Protein AF-A0A5J9VID5-F1 (afdb_monomer)

Sequence (290 aa):
MSYGTTDGLVQSVELEKQIRELHKAVGNAVVDDKHVVFGTGSTQLINALVHALSPDADAASPPASVVATVPYYAPYREQTTMFNGRKYKWDGDTAAWVNASSQNSTHKSFIELVTSPNNPDTLLHVPVLNGSAAIVDRAYYWPHFTHFPGKPAADAGDREGHAGQPPRRGGHLRLRLRSDEIQMSQAECRRVAVPSHLAAENPSPVLHLLQANQRAVSSTAYAWVKCGREEDQNCYETLRKANIISRSGAVNEASSRYTRVSLLKSDDDFDVLLERLADLVNAEQYEASS

InterPro domains:
  IPR006948 Alliinase, C-terminal [PF04864] (1-150)
  IPR006948 Alliinase, C-terminal [PF04864] (217-280)
  IPR015421 Pyridoxal phosphate-dependent transferase, major domain [G3DSA:3.40.640.10] (11-156)
  IPR015422 Pyridoxal phosphate-dependent transferase, small domain [G3DSA:3.90.1150.10] (199-282)
  IPR015424 Pyridoxal phosphate-dependent transferase [SSF53383] (12-281)
  IPR050478 Ethylene and sulfur compound biosynthesis-related protein [PTHR43795] (12-152)

Foldseek 3Di:
DDCADPVRHNDDPVVLVVVCVVCVVQVLDDPPPDDDDDDPDVLVVLVVVLQVQFDDQDPPAAAAEEEEAPLADLVSQVVQCVVDDSGHHHDYHCVVCLVVLVPPPPGHAYEYEAEACGPPPRHGDDDRHPPHHYDYHDVPSGLQADDDPPDDPPDDDDDDDDDDDDDDPDDDDDDDDDDDDDDDDDDDDDDDDDDDPDDDDDDDDPPPPPPVDDPRDRDHQKDWDFDPDPVPQQVQVVVVVLVAHWAQSVSSVDGSRITIHGPPDDPVNVVVVVVSVVVSVVVVVVVVVD

Secondary structure (DSSP, 8-state):
--SS-TTS-SS-HHHHHHHHHHHHHHTS---TT------SSHHHHHHHHHHHHSPP--TTSPPEEEEEPSS--THHHHHHHHT-SSSEEEEEEGGGTTTGGGSS-TT--EEEEEESS-TTT-------STT-EEEEE-TT-STTT---TT---S-----------PPP---------------------PPPPPPS---------------TTS------SEEEEE--SSS-S-HHHHHHHTT---EEGGGGTS-TTEEEEES-S-HHHHHHHHHHHHHHHHHHHHHHH-

pLDDT: mean 73.41, std 26.26, range [23.0, 97.38]

Nearest PDB structures (foldseek):
  2hox-assembly1_B  TM=7.264E-01  e=2.992E-17  Allium sativum
  7s5m-assembly2_C  TM=5.829E-01  e=3.148E-02  Mycolicibacterium smegmatis MC2 155
  5jay-assembly2_B  TM=5.919E-01  e=5.584E-02  Paraburkholderia xenovorans LB400
  8xhk-assembly1_A  TM=6.214E-01  e=1.046E+00  Streptomyces albogriseolus 1-36
  2yfk-assembly1_A-3  TM=2.812E-01  e=2.720E+00  Enterococcus faecalis

Solvent-accessible surface area (backbone atoms only — not comparable to full-atom values): 18436 Å² total; per-residue (Å²): 138,75,89,45,47,99,87,69,38,84,64,62,68,68,59,52,52,51,54,48,51,49,30,59,74,73,65,71,53,91,50,94,86,52,88,86,82,92,58,88,51,68,74,50,45,54,55,52,49,54,60,69,72,25,57,78,80,47,98,86,53,71,42,20,34,34,27,32,54,75,56,32,57,45,64,57,58,56,52,38,52,75,66,47,54,68,33,32,35,63,63,51,48,40,79,80,42,54,71,46,70,80,56,91,55,91,72,70,51,40,39,36,53,37,41,26,36,23,44,53,76,52,46,80,56,71,90,76,59,85,91,46,49,74,50,76,45,49,91,45,50,40,80,73,38,38,81,72,98,81,69,80,75,82,89,74,79,91,78,92,80,93,82,91,79,80,85,76,89,71,88,74,90,72,78,75,83,76,88,75,91,79,91,80,82,91,79,91,77,89,80,84,82,80,80,96,80,79,78,88,79,86,94,79,74,84,81,85,72,76,65,92,79,61,83,79,74,70,42,56,64,42,48,62,43,66,47,83,54,85,86,38,54,45,24,34,60,57,38,41,75,54,72,40,87,60,41,47,18,48,62,27,71,38,60,40,25,24,22,38,36,79,65,76,64,55,68,71,59,48,52,55,47,50,53,39,50,50,53,50,56,50,55,53,52,54,64,77,73,107

Mean predicted aligned error: 13.52 Å

Organism: NCBI:txid38414

Radius of gyration: 23.65 Å; Cα contacts (8 Å, |Δi|>4): 340; chains: 1; bounding box: 61×64×66 Å

Structure (mmCIF, N/CA/C/O backbone):
data_AF-A0A5J9VID5-F1
#
_entry.id   AF-A0A5J9VID5-F1
#
loop_
_atom_site.group_PDB
_atom_site.id
_atom_site.type_symbol
_atom_site.label_atom_id
_atom_site.label_alt_id
_atom_site.label_comp_id
_atom_site.label_asym_id
_atom_site.label_entity_id
_atom_site.label_seq_id
_atom_site.pdbx_PDB_ins_code
_atom_site.Cartn_x
_atom_site.Cartn_y
_atom_site.Cartn_z
_atom_site.occupancy
_atom_site.B_iso_or_equiv
_atom_site.auth_seq_id
_atom_site.auth_comp_id
_atom_site.auth_asym_id
_atom_site.auth_atom_id
_atom_site.pdbx_PDB_model_num
ATOM 1 N N . MET A 1 1 ? 7.297 -31.131 -21.170 1.00 75.94 1 MET A N 1
ATOM 2 C CA . MET A 1 1 ? 6.891 -29.798 -20.666 1.00 75.94 1 MET A CA 1
ATOM 3 C C . MET A 1 1 ? 7.934 -28.801 -21.147 1.00 75.94 1 MET A C 1
ATOM 5 O O . MET A 1 1 ? 9.107 -29.101 -20.988 1.00 75.94 1 MET A O 1
ATOM 9 N N . SER A 1 2 ? 7.524 -27.715 -21.809 1.00 84.81 2 SER A N 1
ATOM 10 C CA . SER A 1 2 ? 8.430 -26.715 -22.405 1.00 84.81 2 SER A CA 1
ATOM 11 C C . SER A 1 2 ? 8.709 -25.562 -21.434 1.00 84.81 2 SER A C 1
ATOM 13 O O . SER A 1 2 ? 7.867 -25.273 -20.582 1.00 84.81 2 SER A O 1
ATOM 15 N N . TYR A 1 3 ? 9.861 -24.903 -21.590 1.00 80.38 3 TYR A N 1
ATOM 16 C CA . TYR A 1 3 ? 10.207 -23.653 -20.901 1.00 80.38 3 TYR A CA 1
ATOM 17 C C . TYR A 1 3 ? 9.631 -22.397 -21.575 1.00 80.38 3 TYR A C 1
ATOM 19 O O . TYR A 1 3 ? 9.597 -21.343 -20.951 1.00 80.38 3 TYR A O 1
ATOM 27 N N . GLY A 1 4 ? 9.171 -22.508 -22.825 1.00 81.31 4 GLY A N 1
ATOM 28 C CA . GLY A 1 4 ? 8.506 -21.436 -23.571 1.00 81.31 4 GLY A CA 1
ATOM 29 C C . GLY A 1 4 ? 7.109 -21.846 -24.033 1.00 81.31 4 GLY A C 1
ATOM 30 O O . GLY A 1 4 ? 6.791 -23.042 -24.100 1.00 81.31 4 GLY A O 1
ATOM 31 N N . THR A 1 5 ? 6.279 -20.857 -24.353 1.00 80.88 5 THR A N 1
ATOM 32 C CA . THR A 1 5 ? 4.994 -21.077 -25.012 1.00 80.88 5 THR A CA 1
ATOM 33 C C . THR A 1 5 ? 5.193 -21.364 -26.506 1.00 80.88 5 THR A C 1
ATOM 35 O O . THR A 1 5 ? 6.318 -21.388 -27.006 1.00 80.88 5 THR A O 1
ATOM 38 N N . THR A 1 6 ? 4.114 -21.677 -27.223 1.00 75.50 6 THR A N 1
ATOM 39 C CA . THR A 1 6 ? 4.160 -22.126 -28.628 1.00 75.50 6 THR A CA 1
ATOM 40 C C . THR A 1 6 ? 4.717 -21.086 -29.600 1.00 75.50 6 THR A C 1
ATOM 42 O O . THR A 1 6 ? 5.128 -21.444 -30.697 1.00 75.50 6 THR A O 1
ATOM 45 N N . ASP A 1 7 ? 4.751 -19.819 -29.199 1.00 77.00 7 ASP A N 1
ATOM 46 C CA . ASP A 1 7 ? 5.342 -18.691 -29.927 1.00 77.00 7 ASP A CA 1
ATOM 47 C C . ASP A 1 7 ? 6.813 -18.409 -29.550 1.00 77.00 7 ASP A C 1
ATOM 49 O O . ASP A 1 7 ? 7.405 -17.451 -30.041 1.00 77.00 7 ASP A O 1
ATOM 53 N N . GLY A 1 8 ? 7.412 -19.227 -28.676 1.00 75.31 8 GLY A N 1
ATOM 54 C CA . GLY A 1 8 ? 8.779 -19.046 -28.184 1.00 75.31 8 GLY A CA 1
ATOM 55 C C . GLY A 1 8 ? 8.932 -18.016 -27.059 1.00 75.31 8 GLY A C 1
ATOM 56 O O . GLY A 1 8 ? 10.045 -17.823 -26.571 1.00 75.31 8 GLY A O 1
ATOM 57 N N . LEU A 1 9 ? 7.846 -17.379 -26.608 1.00 76.44 9 LEU A N 1
ATOM 58 C CA . LEU A 1 9 ? 7.855 -16.442 -25.485 1.00 76.44 9 LEU A CA 1
ATOM 59 C C . LEU A 1 9 ? 7.783 -17.177 -24.142 1.00 76.44 9 LEU A C 1
ATOM 61 O O . LEU A 1 9 ? 7.394 -18.339 -24.051 1.00 76.44 9 LEU A O 1
ATOM 65 N N . VAL A 1 10 ? 8.126 -16.475 -23.062 1.00 80.56 10 VAL A N 1
ATOM 66 C CA . VAL A 1 10 ? 7.969 -16.960 -21.674 1.00 80.56 10 VAL A CA 1
ATOM 67 C C . VAL A 1 10 ? 6.676 -16.462 -21.015 1.00 80.56 10 VAL A C 1
ATOM 69 O O . VAL A 1 10 ? 6.417 -16.743 -19.847 1.00 80.56 10 VAL A O 1
ATOM 72 N N . GLN A 1 11 ? 5.852 -15.723 -21.762 1.00 84.19 11 GLN A N 1
ATOM 73 C CA . GLN A 1 11 ? 4.593 -15.130 -21.315 1.00 84.19 11 GLN A CA 1
ATOM 74 C C . GLN A 1 11 ? 3.446 -15.599 -22.211 1.00 84.19 11 GLN A C 1
ATOM 76 O O . GLN A 1 11 ? 3.621 -15.781 -23.410 1.00 84.19 11 GLN A O 1
ATOM 81 N N . SER A 1 12 ? 2.269 -15.811 -21.621 1.00 88.75 12 SER A N 1
ATOM 82 C CA . SER A 1 12 ? 1.069 -16.220 -22.357 1.00 88.75 12 SER A CA 1
ATOM 83 C C . SER A 1 12 ? 0.433 -15.031 -23.079 1.00 88.75 12 SER A C 1
ATOM 85 O O . SER A 1 12 ? -0.064 -14.109 -22.427 1.00 88.75 12 SER A O 1
ATOM 87 N N . VAL A 1 13 ? 0.385 -15.093 -24.411 1.00 89.62 13 VAL A N 1
ATOM 88 C CA . VAL A 1 13 ? -0.258 -14.073 -25.258 1.00 89.62 13 VAL A CA 1
ATOM 89 C C . VAL A 1 13 ? -1.757 -13.959 -24.982 1.00 89.62 13 VAL A C 1
ATOM 91 O O . VAL A 1 13 ? -2.287 -12.850 -24.935 1.00 89.62 13 VAL A O 1
ATOM 94 N N . GLU A 1 14 ? -2.450 -15.076 -24.737 1.00 91.44 14 GLU A N 1
ATOM 95 C CA . GLU A 1 14 ? -3.886 -15.024 -24.432 1.00 91.44 14 GLU A CA 1
ATOM 96 C C . GLU A 1 14 ? -4.134 -14.358 -23.074 1.00 91.44 14 GLU A C 1
ATOM 98 O O . GLU A 1 14 ? -5.038 -13.539 -22.945 1.00 91.44 14 GLU A O 1
ATOM 103 N N . LEU A 1 15 ? -3.290 -14.625 -22.071 1.00 87.31 15 LEU A N 1
ATOM 104 C CA . LEU A 1 15 ? -3.415 -13.955 -20.775 1.00 87.31 15 LEU A CA 1
ATOM 105 C C . LEU A 1 15 ? -3.177 -12.444 -20.899 1.00 87.31 15 LEU A C 1
ATOM 107 O O . LEU A 1 15 ? -3.926 -11.658 -20.321 1.00 87.31 15 LEU A O 1
ATOM 111 N N . GLU A 1 16 ? -2.165 -12.027 -21.665 1.00 89.06 16 GLU A N 1
ATOM 112 C CA . GLU A 1 16 ? -1.912 -10.607 -21.921 1.00 89.06 16 GLU A CA 1
ATOM 113 C C . GLU A 1 16 ? -3.122 -9.940 -22.589 1.00 89.06 16 GLU A C 1
ATOM 115 O O . GLU A 1 16 ? -3.563 -8.872 -22.153 1.00 89.06 16 GLU A O 1
ATOM 120 N N . LYS A 1 17 ? -3.690 -10.581 -23.616 1.00 92.06 17 LYS A N 1
ATOM 121 C CA . LYS A 1 17 ? -4.891 -10.099 -24.300 1.00 92.06 17 LYS A CA 1
ATOM 122 C C . LYS A 1 17 ? -6.057 -9.916 -23.323 1.00 92.06 17 LYS A C 1
ATOM 124 O O . LYS A 1 17 ? -6.641 -8.834 -23.294 1.00 92.06 17 LYS A O 1
ATOM 129 N N . GLN A 1 18 ? -6.337 -10.913 -22.481 1.00 95.06 18 GLN A N 1
ATOM 130 C CA . GLN A 1 18 ? -7.417 -10.845 -21.490 1.00 95.06 18 GLN A CA 1
ATOM 131 C C . GLN A 1 18 ? -7.196 -9.728 -20.455 1.00 95.06 18 GLN A C 1
ATOM 133 O O . GLN A 1 18 ? -8.126 -8.994 -20.125 1.00 95.06 18 GLN A O 1
ATOM 138 N N . ILE A 1 19 ? -5.959 -9.521 -19.987 1.00 87.50 19 ILE A N 1
ATOM 139 C CA . ILE A 1 19 ? -5.620 -8.410 -19.076 1.00 87.50 19 ILE A CA 1
ATOM 140 C C . ILE A 1 19 ? -5.897 -7.051 -19.737 1.00 87.50 19 ILE A C 1
ATOM 142 O O . ILE A 1 19 ? -6.441 -6.141 -19.105 1.00 87.50 19 ILE A O 1
ATOM 146 N N . ARG A 1 20 ? -5.548 -6.899 -21.019 1.00 90.75 20 ARG A N 1
ATOM 147 C CA . ARG A 1 20 ? -5.801 -5.663 -21.774 1.00 90.75 20 ARG A CA 1
ATOM 148 C C . ARG A 1 20 ? -7.296 -5.414 -21.964 1.00 90.75 20 ARG A C 1
ATOM 150 O O . ARG A 1 20 ? -7.741 -4.285 -21.770 1.00 90.75 20 ARG A O 1
ATOM 157 N N . GLU A 1 21 ? -8.060 -6.441 -22.327 1.00 94.56 21 GLU A N 1
ATOM 158 C CA . GLU A 1 21 ? -9.520 -6.361 -22.470 1.00 94.56 21 GLU A CA 1
ATOM 159 C C . GLU A 1 21 ? -10.191 -5.984 -21.141 1.00 94.56 21 GLU A C 1
ATOM 161 O O . GLU A 1 21 ? -11.023 -5.075 -21.116 1.00 94.56 21 GLU A O 1
ATOM 166 N N . LEU A 1 22 ? -9.755 -6.579 -20.026 1.00 88.19 22 LEU A N 1
ATOM 167 C CA . LEU A 1 22 ? -10.234 -6.250 -18.683 1.00 88.19 22 LEU A CA 1
ATOM 168 C C . LEU A 1 22 ? -10.014 -4.769 -18.338 1.00 88.19 22 LEU A C 1
ATOM 170 O O . LEU A 1 22 ? -10.956 -4.073 -17.957 1.00 88.19 22 LEU A O 1
ATOM 174 N N . HIS A 1 23 ? -8.790 -4.261 -18.502 1.00 88.44 23 HIS A N 1
ATOM 175 C CA . HIS A 1 23 ? -8.484 -2.858 -18.200 1.00 88.44 23 HIS A CA 1
ATOM 176 C C . HIS A 1 23 ? -9.245 -1.874 -19.097 1.00 88.44 23 HIS A C 1
ATOM 178 O O . HIS A 1 23 ? -9.657 -0.815 -18.621 1.00 88.44 23 HIS A O 1
ATOM 184 N N . LYS A 1 24 ? -9.485 -2.228 -20.367 1.00 89.38 24 LYS A N 1
ATOM 185 C CA . LYS A 1 24 ? -10.332 -1.442 -21.279 1.00 89.38 24 LYS A CA 1
ATOM 186 C C . LYS A 1 24 ? -11.793 -1.428 -20.838 1.00 89.38 24 LYS A C 1
ATOM 188 O O . LYS A 1 24 ? -12.412 -0.368 -20.848 1.00 89.38 24 LYS A O 1
ATOM 193 N N . ALA A 1 25 ? -12.331 -2.581 -20.444 1.00 90.25 25 ALA A N 1
ATOM 194 C CA . ALA A 1 25 ? -13.720 -2.710 -20.012 1.00 90.25 25 ALA A CA 1
ATOM 195 C C . ALA A 1 25 ? -13.993 -1.924 -18.719 1.00 90.25 25 ALA A C 1
ATOM 197 O O . ALA A 1 25 ? -14.995 -1.212 -18.624 1.00 90.25 25 ALA A O 1
ATOM 198 N N . VAL A 1 26 ? -13.080 -2.009 -17.745 1.00 86.25 26 VAL A N 1
ATOM 199 C CA . VAL A 1 26 ? -13.187 -1.283 -16.469 1.00 86.25 26 VAL A CA 1
ATOM 200 C C . VAL A 1 26 ? -12.859 0.204 -16.638 1.00 86.25 26 VAL A C 1
ATOM 202 O O . VAL A 1 26 ? -13.479 1.048 -15.994 1.00 86.25 26 VAL A O 1
ATOM 205 N N . GLY A 1 27 ? -11.912 0.544 -17.517 1.00 86.00 27 GLY A N 1
ATOM 206 C CA . GLY A 1 27 ? -11.459 1.919 -17.732 1.00 86.00 27 GLY A CA 1
ATOM 207 C C . GLY A 1 27 ? -10.508 2.431 -16.645 1.00 86.00 27 GLY A C 1
ATOM 208 O O . GLY A 1 27 ? -10.409 3.637 -16.437 1.00 86.00 27 GLY A O 1
ATOM 209 N N . ASN A 1 28 ? -9.812 1.534 -15.940 1.00 81.94 28 ASN A N 1
ATOM 210 C CA . ASN A 1 28 ? -8.923 1.875 -14.822 1.00 81.94 28 ASN A CA 1
ATOM 211 C C . ASN A 1 28 ? -7.433 1.999 -15.207 1.00 81.94 28 ASN A C 1
ATOM 213 O O . ASN A 1 28 ? -6.620 2.462 -14.400 1.00 81.94 28 ASN A O 1
ATOM 217 N N . ALA A 1 29 ? -7.053 1.620 -16.431 1.00 86.25 29 ALA A N 1
ATOM 218 C CA . ALA A 1 29 ? -5.691 1.774 -16.939 1.00 86.25 29 ALA A CA 1
ATOM 219 C C . ALA A 1 29 ? -5.653 1.973 -18.463 1.00 86.25 29 ALA A C 1
ATOM 221 O O . ALA A 1 29 ? -6.453 1.403 -19.202 1.00 86.25 29 ALA A O 1
ATOM 222 N N . VAL A 1 30 ? -4.673 2.749 -18.937 1.00 88.38 30 VAL A N 1
ATOM 223 C CA . VAL A 1 30 ? -4.335 2.851 -20.366 1.00 88.38 30 VAL A CA 1
ATOM 224 C C . VAL A 1 30 ? -3.332 1.753 -20.698 1.00 88.38 30 VAL A C 1
ATOM 226 O O . VAL A 1 30 ? -2.261 1.714 -20.094 1.00 88.38 30 VAL A O 1
ATOM 229 N N . VAL A 1 31 ? -3.666 0.881 -21.652 1.00 86.56 31 VAL A N 1
ATOM 230 C CA . VAL A 1 31 ? -2.862 -0.315 -21.958 1.00 86.56 31 VAL A CA 1
ATOM 231 C C . VAL A 1 31 ? -2.290 -0.354 -23.377 1.00 86.56 31 VAL A C 1
ATOM 233 O O . VAL A 1 31 ? -1.247 -0.967 -23.574 1.00 86.56 31 VAL A O 1
ATOM 236 N N . ASP A 1 32 ? -2.912 0.294 -24.366 1.00 84.12 32 ASP A N 1
ATOM 237 C CA . ASP A 1 32 ? -2.608 0.072 -25.795 1.00 84.12 32 ASP A CA 1
ATOM 238 C C . ASP A 1 32 ? -1.161 0.376 -26.212 1.00 84.12 32 ASP A C 1
ATOM 240 O O . ASP A 1 32 ? -0.621 -0.281 -27.094 1.00 84.12 32 ASP A O 1
ATOM 244 N N . ASP A 1 33 ? -0.504 1.326 -25.549 1.00 84.62 33 ASP A N 1
ATOM 245 C CA . ASP A 1 33 ? 0.871 1.752 -25.827 1.00 84.62 33 ASP A CA 1
ATOM 246 C C . ASP A 1 33 ? 1.853 1.309 -24.724 1.00 84.62 33 ASP A C 1
ATOM 248 O O . ASP A 1 33 ? 2.824 2.011 -24.418 1.00 84.62 33 ASP A O 1
ATOM 252 N N . LYS A 1 34 ? 1.556 0.197 -24.042 1.00 83.25 34 LYS A N 1
ATOM 253 C CA . LYS A 1 34 ? 2.320 -0.295 -22.885 1.00 83.25 34 LYS A CA 1
ATOM 254 C C . LYS A 1 34 ? 2.780 -1.730 -23.092 1.00 83.25 34 LYS A C 1
ATOM 256 O O . LYS A 1 34 ? 2.043 -2.556 -23.628 1.00 83.25 34 LYS A O 1
ATOM 261 N N . HIS A 1 35 ? 3.978 -2.028 -22.597 1.00 87.00 35 HIS A N 1
ATOM 262 C CA . HIS A 1 35 ? 4.437 -3.402 -22.410 1.00 87.00 35 HIS A CA 1
ATOM 263 C C . HIS A 1 35 ? 3.802 -3.988 -21.150 1.00 87.00 35 HIS A C 1
ATOM 265 O O . HIS A 1 35 ? 3.671 -3.293 -20.140 1.00 87.00 35 HIS A O 1
ATOM 271 N N . VAL A 1 36 ? 3.432 -5.263 -21.215 1.00 86.38 36 VAL A N 1
ATOM 272 C CA . VAL A 1 36 ? 2.948 -6.029 -20.067 1.00 86.38 36 VAL A CA 1
ATOM 273 C C . VAL A 1 36 ? 4.047 -7.006 -19.674 1.00 86.38 36 VAL A C 1
ATOM 275 O O . VAL A 1 36 ? 4.633 -7.659 -20.529 1.00 86.38 36 VAL A O 1
ATOM 278 N N . VAL A 1 37 ? 4.359 -7.072 -18.381 1.00 87.88 37 VAL A N 1
ATOM 279 C CA . VAL A 1 37 ? 5.357 -7.997 -17.840 1.00 87.88 37 VAL A CA 1
ATOM 280 C C . VAL A 1 37 ? 4.724 -8.770 -16.695 1.00 87.88 37 VAL A C 1
ATOM 282 O O . VAL A 1 37 ? 4.152 -8.175 -15.782 1.00 87.88 37 VAL A O 1
ATOM 285 N N . PHE A 1 38 ? 4.827 -10.096 -16.739 1.00 86.94 38 PHE A N 1
ATOM 286 C CA . PHE A 1 38 ? 4.367 -10.963 -15.659 1.00 86.94 38 PHE A CA 1
ATOM 287 C C . PHE A 1 38 ? 5.466 -11.179 -14.624 1.00 86.94 38 PHE A C 1
ATOM 289 O O . PHE A 1 38 ? 6.627 -11.392 -14.968 1.00 86.94 38 PHE A O 1
ATOM 296 N N . GLY A 1 39 ? 5.070 -11.155 -13.356 1.00 84.56 39 GLY A N 1
ATOM 297 C CA . GLY A 1 39 ? 5.916 -11.490 -12.220 1.00 84.56 39 GLY A CA 1
ATOM 298 C C . GLY A 1 39 ? 5.141 -12.320 -11.205 1.00 84.56 39 GLY A C 1
ATOM 299 O O . GLY A 1 39 ? 3.908 -12.368 -11.221 1.00 84.56 39 GLY A O 1
ATOM 300 N N . THR A 1 40 ? 5.860 -12.977 -10.304 1.00 87.69 40 THR A N 1
ATOM 301 C CA . THR A 1 40 ? 5.294 -13.753 -9.198 1.00 87.69 40 THR A CA 1
ATOM 302 C C . THR A 1 40 ? 4.834 -12.810 -8.085 1.00 87.69 40 THR A C 1
ATOM 304 O O . THR A 1 40 ? 5.479 -12.678 -7.044 1.00 87.69 40 THR A O 1
ATOM 307 N N . GLY A 1 41 ? 3.727 -12.112 -8.342 1.00 82.88 41 GLY A N 1
ATOM 308 C CA . GLY A 1 41 ? 3.192 -11.059 -7.480 1.00 82.88 41 GLY A CA 1
ATOM 309 C C . GLY A 1 41 ? 3.830 -9.687 -7.725 1.00 82.88 41 GLY A C 1
ATOM 310 O O . GLY A 1 41 ? 4.937 -9.566 -8.256 1.00 82.88 41 GLY A O 1
ATOM 311 N N . SER A 1 42 ? 3.125 -8.628 -7.313 1.00 87.06 42 SER A N 1
ATOM 312 C CA . SER A 1 42 ? 3.578 -7.238 -7.481 1.00 87.06 42 SER A CA 1
ATOM 313 C C . SER A 1 42 ? 4.892 -6.958 -6.751 1.00 87.06 42 SER A C 1
ATOM 315 O O . SER A 1 42 ? 5.716 -6.200 -7.252 1.00 87.06 42 SER A O 1
ATOM 317 N N . THR A 1 43 ? 5.140 -7.629 -5.624 1.00 85.31 43 THR A N 1
ATOM 318 C CA . THR A 1 43 ? 6.382 -7.527 -4.848 1.00 85.31 43 THR A CA 1
ATOM 319 C C . THR A 1 43 ? 7.630 -7.799 -5.693 1.00 85.31 43 THR A C 1
ATOM 321 O O . THR A 1 43 ? 8.616 -7.079 -5.560 1.00 85.31 43 THR A O 1
ATOM 324 N N . GLN A 1 44 ? 7.609 -8.789 -6.593 1.00 87.75 44 GLN A N 1
ATOM 325 C CA . GLN A 1 44 ? 8.748 -9.045 -7.484 1.00 87.75 44 GLN A CA 1
ATOM 326 C C . GLN A 1 44 ? 8.925 -7.909 -8.502 1.00 87.75 44 GLN A C 1
ATOM 328 O O . GLN A 1 44 ? 10.045 -7.458 -8.745 1.00 87.75 44 GLN A O 1
ATOM 333 N N . LEU A 1 45 ? 7.815 -7.438 -9.078 1.00 90.44 45 LEU A N 1
ATOM 334 C CA . LEU A 1 45 ? 7.813 -6.391 -10.100 1.00 90.44 45 LEU A CA 1
ATOM 335 C C . LEU A 1 45 ? 8.290 -5.044 -9.547 1.00 90.44 45 LEU A C 1
ATOM 337 O O . LEU A 1 45 ? 9.040 -4.355 -10.228 1.00 90.44 45 LEU A O 1
ATOM 341 N N . ILE A 1 46 ? 7.918 -4.690 -8.315 1.00 91.50 46 ILE A N 1
ATOM 342 C CA . ILE A 1 46 ? 8.372 -3.456 -7.658 1.00 91.50 46 ILE A CA 1
ATOM 343 C C . ILE A 1 46 ? 9.899 -3.444 -7.547 1.00 91.50 46 ILE A C 1
ATOM 345 O O . ILE A 1 46 ? 10.531 -2.493 -8.001 1.00 91.50 46 ILE A O 1
ATOM 349 N N . ASN A 1 47 ? 10.506 -4.522 -7.040 1.00 92.88 47 ASN A N 1
ATOM 350 C CA . ASN A 1 47 ? 11.965 -4.614 -6.944 1.00 92.88 47 ASN A CA 1
ATOM 351 C C . ASN A 1 47 ? 12.647 -4.553 -8.320 1.00 92.88 47 ASN A C 1
ATOM 353 O O . ASN A 1 47 ? 13.655 -3.868 -8.495 1.00 92.88 47 ASN A O 1
ATOM 357 N N . ALA A 1 48 ? 12.086 -5.255 -9.310 1.00 89.88 48 ALA A N 1
ATOM 358 C CA . ALA A 1 48 ? 12.606 -5.249 -10.673 1.00 89.88 48 ALA A CA 1
ATOM 359 C C . ALA A 1 48 ? 12.559 -3.843 -11.295 1.00 89.88 48 ALA A C 1
ATOM 361 O O . ALA A 1 48 ? 13.527 -3.420 -11.923 1.00 89.88 48 ALA A O 1
ATOM 362 N N . LEU A 1 49 ? 11.471 -3.098 -11.076 1.00 92.94 49 LEU A N 1
ATOM 363 C CA . LEU A 1 49 ? 11.315 -1.722 -11.547 1.00 92.94 49 LEU A CA 1
ATOM 364 C C . LEU A 1 49 ? 12.268 -0.760 -10.835 1.00 92.94 49 LEU A C 1
ATOM 366 O O . LEU A 1 49 ? 12.890 0.060 -11.504 1.00 92.94 49 LEU A O 1
ATOM 370 N N . VAL A 1 50 ? 12.437 -0.879 -9.514 1.00 93.56 50 VAL A N 1
ATOM 371 C CA . VAL A 1 50 ? 13.429 -0.088 -8.764 1.00 93.56 50 VAL A CA 1
ATOM 372 C C . VAL A 1 50 ? 14.822 -0.315 -9.346 1.00 93.56 50 VAL A C 1
ATOM 374 O O . VAL A 1 50 ? 15.532 0.642 -9.653 1.00 93.56 50 VAL A O 1
ATOM 377 N N . HIS A 1 51 ? 15.197 -1.574 -9.573 1.00 92.12 51 HIS A N 1
ATOM 378 C CA . HIS A 1 51 ? 16.483 -1.910 -10.172 1.00 92.12 51 HIS A CA 1
ATOM 379 C C . HIS A 1 51 ? 16.631 -1.374 -11.607 1.00 92.12 51 HIS A C 1
ATOM 381 O O . HIS A 1 51 ? 17.697 -0.871 -11.948 1.00 92.12 51 HIS A O 1
ATOM 387 N N . ALA A 1 52 ? 15.585 -1.453 -12.435 1.00 90.06 52 ALA A N 1
ATOM 388 C CA . ALA A 1 52 ? 15.606 -0.985 -13.824 1.00 90.06 52 ALA A CA 1
ATOM 389 C C . ALA A 1 52 ? 15.636 0.549 -13.961 1.00 90.06 52 ALA A C 1
ATOM 391 O O . ALA A 1 52 ? 16.173 1.064 -14.935 1.00 90.06 52 ALA A O 1
ATOM 392 N N . LEU A 1 53 ? 15.052 1.276 -13.004 1.00 88.94 53 LEU A N 1
ATOM 393 C CA . LEU A 1 53 ? 15.055 2.745 -12.966 1.00 88.94 53 LEU A CA 1
ATOM 394 C C . LEU A 1 53 ? 16.302 3.326 -12.287 1.00 88.94 53 LEU A C 1
ATOM 396 O O . LEU A 1 53 ? 16.516 4.539 -12.314 1.00 88.94 53 LEU A O 1
ATOM 400 N N . SER A 1 54 ? 17.106 2.477 -11.653 1.00 89.62 54 SER A N 1
ATOM 401 C CA . SER A 1 54 ? 18.355 2.890 -11.023 1.00 89.62 54 SER A CA 1
ATOM 402 C C . SER A 1 54 ? 19.437 3.151 -12.070 1.00 89.62 54 SER A C 1
ATOM 404 O O . SER A 1 54 ? 19.449 2.478 -13.101 1.00 89.62 54 SER A O 1
ATOM 406 N N . PRO A 1 55 ? 20.370 4.086 -11.816 1.00 83.50 55 PRO A N 1
ATOM 407 C CA . PRO A 1 55 ? 21.493 4.310 -12.715 1.00 83.50 55 PRO A CA 1
ATOM 408 C C . PRO A 1 55 ? 22.350 3.045 -12.847 1.00 83.50 55 PRO A C 1
ATOM 410 O O . PRO A 1 55 ? 22.412 2.209 -11.933 1.00 83.50 55 PRO A O 1
ATOM 413 N N . ASP A 1 56 ? 23.045 2.929 -13.978 1.00 78.19 56 ASP A N 1
ATOM 414 C CA . ASP A 1 56 ? 24.099 1.934 -14.127 1.00 78.19 56 ASP A CA 1
ATOM 415 C C . ASP A 1 56 ? 25.149 2.128 -13.030 1.00 78.19 56 ASP A C 1
ATOM 417 O O . ASP A 1 56 ? 25.432 3.244 -12.585 1.00 78.19 56 ASP A O 1
ATOM 421 N N . ALA A 1 57 ? 25.664 1.008 -12.524 1.00 66.00 57 ALA A N 1
ATOM 422 C CA . ALA A 1 57 ? 26.504 0.983 -11.334 1.00 66.00 57 ALA A CA 1
ATOM 423 C C . ALA A 1 57 ? 27.940 1.432 -11.651 1.00 66.00 57 ALA A C 1
ATOM 425 O O . ALA A 1 57 ? 28.882 0.652 -11.520 1.00 66.00 57 ALA A O 1
ATOM 426 N N . ASP A 1 58 ? 28.106 2.692 -12.041 1.00 67.94 58 ASP A N 1
ATOM 427 C CA . ASP A 1 58 ? 29.406 3.329 -12.200 1.00 67.94 58 ASP A CA 1
ATOM 428 C C . ASP A 1 58 ? 29.879 3.904 -10.864 1.00 67.94 58 ASP A C 1
ATOM 430 O O . ASP A 1 58 ? 29.108 4.505 -10.116 1.00 67.94 58 ASP A O 1
ATOM 434 N N . ALA A 1 59 ? 31.174 3.767 -10.564 1.00 61.97 59 ALA A N 1
ATOM 435 C CA . ALA A 1 59 ? 31.758 4.184 -9.283 1.00 61.97 59 ALA A CA 1
ATOM 436 C C . ALA A 1 59 ? 31.601 5.689 -8.965 1.00 61.97 59 ALA A C 1
ATOM 438 O O . ALA A 1 59 ? 31.811 6.090 -7.822 1.00 61.97 59 ALA A O 1
ATOM 439 N N . ALA A 1 60 ? 31.251 6.511 -9.959 1.00 68.69 60 ALA A N 1
ATOM 440 C CA . ALA A 1 60 ? 31.071 7.955 -9.827 1.00 68.69 60 ALA A CA 1
ATOM 441 C C . ALA A 1 60 ? 29.618 8.385 -9.543 1.00 68.69 60 ALA A C 1
ATOM 443 O O . ALA A 1 60 ? 29.403 9.511 -9.092 1.00 68.69 60 ALA A O 1
ATOM 444 N N . SER A 1 61 ? 28.628 7.522 -9.795 1.00 75.50 61 SER A N 1
ATOM 445 C CA . SER A 1 61 ? 27.211 7.871 -9.660 1.00 75.50 61 SER A CA 1
ATOM 446 C C . SER A 1 61 ? 26.679 7.467 -8.283 1.00 75.50 61 SER A C 1
ATOM 448 O O . SER A 1 61 ? 26.868 6.321 -7.868 1.00 75.50 61 SER A O 1
ATOM 450 N N . PRO A 1 62 ? 26.000 8.366 -7.548 1.00 85.81 62 PRO A N 1
ATOM 451 C CA . PRO A 1 62 ? 25.349 7.979 -6.305 1.00 85.81 62 PRO A CA 1
ATOM 452 C C . PRO A 1 62 ? 24.189 7.005 -6.586 1.00 85.81 62 PRO A C 1
ATOM 454 O O . PRO A 1 62 ? 23.551 7.100 -7.640 1.00 85.81 62 PRO A O 1
ATOM 457 N N . PRO A 1 63 ? 23.868 6.099 -5.643 1.00 90.25 63 PRO A N 1
ATOM 458 C CA . PRO A 1 63 ? 22.699 5.236 -5.766 1.00 90.25 63 PRO A CA 1
ATOM 459 C C . PRO A 1 63 ? 21.421 6.075 -5.862 1.00 90.25 63 PRO A C 1
ATOM 461 O O . PRO A 1 63 ? 21.301 7.113 -5.204 1.00 90.25 63 PRO A O 1
ATOM 464 N N . ALA A 1 64 ? 20.443 5.594 -6.631 1.00 91.38 64 ALA A N 1
ATOM 465 C CA . ALA A 1 64 ? 19.111 6.181 -6.649 1.00 91.38 64 ALA A CA 1
ATOM 466 C C . ALA A 1 64 ? 18.478 6.131 -5.250 1.00 91.38 64 ALA A C 1
ATOM 468 O O . ALA A 1 64 ? 18.570 5.130 -4.532 1.00 91.38 64 ALA A O 1
ATOM 469 N N . SER A 1 65 ? 17.812 7.214 -4.874 1.00 94.06 65 SER A N 1
ATOM 470 C CA . SER A 1 65 ? 17.062 7.303 -3.628 1.00 94.06 65 SER A CA 1
ATOM 471 C C . SER A 1 65 ? 15.631 6.850 -3.853 1.00 94.06 65 SER A C 1
ATOM 473 O O . SER A 1 65 ? 14.861 7.506 -4.553 1.00 94.06 65 SER A O 1
ATOM 475 N N . VAL A 1 66 ? 15.282 5.724 -3.243 1.00 96.50 66 VAL A N 1
ATOM 476 C CA . VAL A 1 66 ? 13.926 5.180 -3.256 1.00 96.50 66 VAL A CA 1
ATOM 477 C C . VAL A 1 66 ? 13.164 5.754 -2.072 1.00 96.50 66 VAL A C 1
ATOM 479 O O . VAL A 1 66 ? 13.630 5.671 -0.934 1.00 96.50 66 VAL A O 1
ATOM 482 N N . VAL A 1 67 ? 12.009 6.348 -2.347 1.00 96.69 67 VAL A N 1
ATOM 483 C CA . VAL A 1 67 ? 11.215 7.106 -1.373 1.00 96.69 67 VAL A CA 1
ATOM 484 C C . VAL A 1 67 ? 9.729 6.807 -1.541 1.00 96.69 67 VAL A C 1
ATOM 486 O O . VAL A 1 67 ? 9.293 6.389 -2.614 1.00 96.69 67 VAL A O 1
ATOM 489 N N . ALA A 1 68 ? 8.944 7.039 -0.492 1.00 96.94 68 ALA A N 1
ATOM 490 C CA . ALA A 1 68 ? 7.484 6.952 -0.531 1.00 96.94 68 ALA A CA 1
ATOM 491 C C . ALA A 1 68 ? 6.864 7.981 0.424 1.00 96.94 68 ALA A C 1
ATOM 493 O O . ALA A 1 68 ? 7.498 8.376 1.398 1.00 96.94 68 ALA A O 1
ATOM 494 N N . THR A 1 69 ? 5.639 8.431 0.157 1.00 96.69 69 THR A N 1
ATOM 495 C CA . THR A 1 69 ? 4.934 9.380 1.035 1.00 96.69 69 THR A CA 1
ATOM 496 C C . THR A 1 69 ? 4.313 8.666 2.226 1.00 96.69 69 THR A C 1
ATOM 498 O O . THR A 1 69 ? 3.543 7.727 2.047 1.00 96.69 69 THR A O 1
ATOM 501 N N . VAL A 1 70 ? 4.619 9.119 3.443 1.00 97.12 70 VAL A N 1
ATOM 502 C CA . VAL A 1 70 ? 4.027 8.565 4.670 1.00 97.12 70 VAL A CA 1
ATOM 503 C C . VAL A 1 70 ? 2.543 8.962 4.785 1.00 97.12 70 VAL A C 1
ATOM 505 O O . VAL A 1 70 ? 2.219 10.136 4.599 1.00 97.12 70 VAL A O 1
ATOM 508 N N . PRO A 1 71 ? 1.638 8.033 5.153 1.00 97.38 71 PRO A N 1
ATOM 509 C CA . PRO A 1 71 ? 1.892 6.617 5.410 1.00 97.38 71 PRO A CA 1
ATOM 510 C C . PRO A 1 71 ? 1.941 5.795 4.114 1.00 97.38 71 PRO A C 1
ATOM 512 O O . PRO A 1 71 ? 1.086 5.945 3.246 1.00 97.38 71 PRO A O 1
ATOM 515 N N . TYR A 1 72 ? 2.902 4.875 4.009 1.00 96.50 72 TYR A N 1
ATOM 516 C CA . TYR A 1 72 ? 3.093 4.031 2.821 1.00 96.50 72 TYR A CA 1
ATOM 517 C C . TYR A 1 72 ? 3.067 2.536 3.163 1.00 96.50 72 TYR A C 1
ATOM 519 O O . TYR A 1 72 ? 3.133 2.132 4.327 1.00 96.50 72 TYR A O 1
ATOM 527 N N . TYR A 1 73 ? 3.008 1.678 2.142 1.00 96.25 73 TYR A N 1
ATOM 528 C CA . TYR A 1 73 ? 3.033 0.224 2.302 1.00 96.25 73 TYR A CA 1
ATOM 529 C C . TYR A 1 73 ? 4.386 -0.282 2.842 1.00 96.25 73 TYR A C 1
ATOM 531 O O . TYR A 1 73 ? 5.391 -0.269 2.133 1.00 96.25 73 TYR A O 1
ATOM 539 N N . ALA A 1 74 ? 4.401 -0.771 4.088 1.00 95.50 74 ALA A N 1
ATOM 540 C CA . ALA A 1 74 ? 5.616 -1.151 4.825 1.00 95.50 74 ALA A CA 1
ATOM 541 C C . ALA A 1 74 ? 6.647 -2.005 4.044 1.00 95.50 74 ALA A C 1
ATOM 543 O O . ALA A 1 74 ? 7.843 -1.708 4.124 1.00 95.50 74 ALA A O 1
ATOM 544 N N . PRO A 1 75 ? 6.239 -3.003 3.229 1.00 95.81 75 PRO A N 1
ATOM 545 C CA . PRO A 1 75 ? 7.178 -3.819 2.465 1.00 95.81 75 PRO A CA 1
ATOM 546 C C . PRO A 1 75 ? 8.030 -3.063 1.448 1.00 95.81 75 PRO A C 1
ATOM 548 O O . PRO A 1 75 ? 9.063 -3.593 1.057 1.00 95.81 75 PRO A O 1
ATOM 551 N N . TYR A 1 76 ? 7.669 -1.840 1.043 1.00 96.88 76 TYR A N 1
ATOM 552 C CA . TYR A 1 76 ? 8.555 -0.995 0.237 1.00 96.88 76 TYR A CA 1
ATOM 553 C C . TYR A 1 76 ? 9.892 -0.766 0.946 1.00 96.88 76 TYR A C 1
ATOM 555 O O . TYR A 1 76 ? 10.947 -1.100 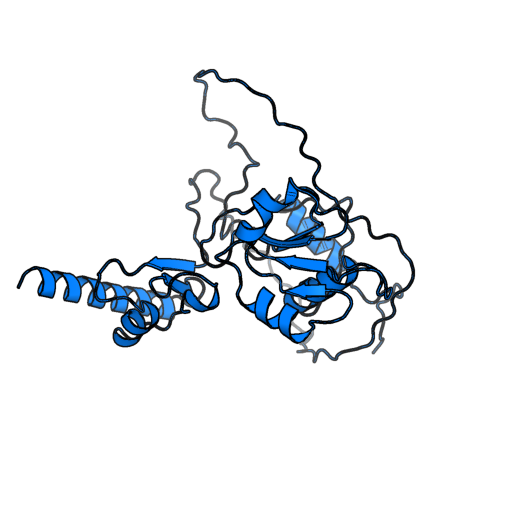0.410 1.00 96.88 76 TYR A O 1
ATOM 563 N N . ARG A 1 77 ? 9.848 -0.297 2.197 1.00 97.25 77 ARG A N 1
ATOM 564 C CA . ARG A 1 77 ? 11.048 -0.084 3.007 1.00 97.25 77 ARG A CA 1
ATOM 565 C C . ARG A 1 77 ? 11.782 -1.388 3.278 1.00 97.25 77 ARG A C 1
ATOM 567 O O . ARG A 1 77 ? 12.999 -1.431 3.120 1.00 97.25 77 ARG A O 1
ATOM 574 N N . GLU A 1 78 ? 11.067 -2.433 3.691 1.00 95.62 78 GLU A N 1
ATOM 575 C CA . GLU A 1 78 ? 11.672 -3.728 4.034 1.00 95.62 78 GLU A CA 1
ATOM 576 C C . GLU A 1 78 ? 12.402 -4.336 2.831 1.00 95.62 78 GLU A C 1
ATOM 578 O O . GLU A 1 78 ? 13.577 -4.690 2.934 1.00 95.62 78 GLU A O 1
ATOM 583 N N . GLN A 1 79 ? 11.739 -4.386 1.674 1.00 95.56 79 GLN A N 1
ATOM 584 C CA . GLN A 1 79 ? 12.299 -4.944 0.450 1.00 95.56 79 GLN A CA 1
ATOM 585 C C . GLN A 1 79 ? 13.464 -4.106 -0.073 1.00 95.56 79 GLN A C 1
ATOM 587 O O . GLN A 1 79 ? 14.524 -4.660 -0.358 1.00 95.56 79 GLN A O 1
ATOM 592 N N . THR A 1 80 ? 13.299 -2.785 -0.198 1.00 96.44 80 THR A N 1
ATOM 593 C CA . THR A 1 80 ? 14.386 -1.931 -0.688 1.00 96.44 80 THR A CA 1
ATOM 594 C C . THR A 1 80 ? 15.588 -2.011 0.244 1.00 96.44 80 THR A C 1
ATOM 596 O O . THR A 1 80 ? 16.702 -2.182 -0.235 1.00 96.44 80 THR A O 1
ATOM 599 N N . THR A 1 81 ? 15.371 -1.985 1.564 1.00 96.00 81 THR A N 1
ATOM 600 C CA . THR A 1 81 ? 16.458 -2.100 2.547 1.00 96.00 81 THR A CA 1
ATOM 601 C C . THR A 1 81 ? 17.180 -3.440 2.447 1.00 96.00 81 THR A C 1
ATOM 603 O O . THR A 1 81 ? 18.407 -3.470 2.514 1.00 96.00 81 THR A O 1
ATOM 606 N N . MET A 1 82 ? 16.440 -4.535 2.243 1.00 95.12 82 MET A N 1
ATOM 607 C CA . MET A 1 82 ? 17.008 -5.873 2.060 1.00 95.12 82 MET A CA 1
ATOM 608 C C . MET A 1 82 ? 17.949 -5.950 0.847 1.00 95.12 82 MET A C 1
ATOM 610 O O . MET A 1 82 ? 18.954 -6.656 0.909 1.00 95.12 82 MET A O 1
ATOM 614 N N . PHE A 1 83 ? 17.651 -5.215 -0.229 1.00 90.69 83 PHE A N 1
ATOM 615 C CA . PHE A 1 83 ? 18.455 -5.176 -1.456 1.00 90.69 83 PHE A CA 1
ATOM 616 C C . PHE A 1 83 ? 19.278 -3.887 -1.628 1.00 90.69 83 PHE A C 1
ATOM 618 O O . PHE A 1 83 ? 19.780 -3.624 -2.723 1.00 90.69 83 PHE A O 1
ATOM 625 N N . ASN A 1 84 ? 19.441 -3.088 -0.566 1.00 87.06 84 ASN A N 1
ATOM 626 C CA . ASN A 1 84 ? 20.246 -1.866 -0.600 1.00 87.06 84 ASN A CA 1
ATOM 627 C C . ASN A 1 84 ? 21.648 -2.163 -1.152 1.00 87.06 84 ASN A C 1
ATOM 629 O O . ASN A 1 84 ? 22.309 -3.124 -0.750 1.00 87.06 84 ASN A O 1
ATOM 633 N N . GLY A 1 85 ? 22.139 -1.301 -2.039 1.00 83.25 85 GLY A N 1
ATOM 634 C CA . GLY A 1 85 ? 23.436 -1.520 -2.661 1.00 83.25 85 GLY A CA 1
ATOM 635 C C . GLY A 1 85 ? 23.937 -0.322 -3.450 1.00 83.25 85 GLY A C 1
ATOM 636 O O . GLY A 1 85 ? 23.616 0.825 -3.159 1.00 83.25 85 GLY A O 1
ATOM 637 N N . ARG A 1 86 ? 24.756 -0.597 -4.469 1.00 85.12 86 ARG A N 1
ATOM 638 C CA . ARG A 1 86 ? 25.371 0.451 -5.303 1.00 85.12 86 ARG A CA 1
ATOM 639 C C . ARG A 1 86 ? 24.379 1.155 -6.228 1.00 85.12 86 ARG A C 1
ATOM 641 O O . ARG A 1 86 ? 24.620 2.292 -6.601 1.00 85.12 86 ARG A O 1
ATOM 648 N N . LYS A 1 87 ? 23.291 0.478 -6.606 1.00 88.25 87 LYS A N 1
ATOM 649 C CA . LYS A 1 87 ? 22.311 0.997 -7.569 1.00 88.25 87 LYS A CA 1
ATOM 650 C C . LYS A 1 87 ? 21.248 1.873 -6.924 1.00 88.25 87 LYS A C 1
ATOM 652 O O . LYS A 1 87 ? 20.894 2.908 -7.474 1.00 88.25 87 LYS A O 1
ATOM 657 N N . TYR A 1 88 ? 20.763 1.471 -5.756 1.00 92.81 88 TYR A N 1
ATOM 658 C CA . TYR A 1 88 ? 19.714 2.181 -5.046 1.00 92.81 88 TYR A CA 1
ATOM 659 C C . TYR A 1 88 ? 19.799 1.953 -3.542 1.00 92.81 88 TYR A C 1
ATOM 661 O O . TYR A 1 88 ? 20.396 0.981 -3.065 1.00 92.81 88 TYR A O 1
ATOM 669 N N . LYS A 1 89 ? 19.161 2.858 -2.806 1.00 95.06 89 LYS A N 1
ATOM 670 C CA . LYS A 1 89 ? 18.969 2.765 -1.362 1.00 95.06 89 LYS A CA 1
ATOM 671 C C . LYS A 1 89 ? 17.597 3.296 -0.954 1.00 95.06 89 LYS A C 1
ATOM 673 O O . LYS A 1 89 ? 17.066 4.201 -1.597 1.00 95.06 89 LYS A O 1
ATOM 678 N N . TRP A 1 90 ? 17.062 2.784 0.149 1.00 96.81 90 TRP A N 1
ATOM 679 C CA . TRP A 1 90 ? 15.918 3.400 0.822 1.00 96.81 90 TRP A CA 1
ATOM 680 C C . TRP A 1 90 ? 16.312 4.753 1.435 1.00 96.81 90 TRP A C 1
ATOM 682 O O . TRP A 1 90 ? 17.313 4.831 2.149 1.00 96.81 90 TRP A O 1
ATOM 692 N N . ASP A 1 91 ? 15.534 5.805 1.172 1.00 95.06 91 ASP A N 1
ATOM 693 C CA . ASP A 1 91 ? 15.820 7.177 1.625 1.00 95.06 91 ASP A CA 1
ATOM 694 C C . ASP A 1 91 ? 14.606 7.870 2.280 1.00 95.06 91 ASP A C 1
ATOM 696 O O . ASP A 1 91 ? 14.592 9.092 2.442 1.00 95.06 91 ASP A O 1
ATOM 700 N N . GLY A 1 92 ? 13.611 7.078 2.696 1.00 94.62 92 GLY A N 1
ATOM 701 C CA . GLY A 1 92 ? 12.536 7.502 3.595 1.00 94.62 92 GLY A CA 1
ATOM 702 C C . GLY A 1 92 ? 11.419 8.322 2.949 1.00 94.62 92 GLY A C 1
ATOM 703 O O . GLY A 1 92 ? 11.099 8.160 1.770 1.00 94.62 92 GLY A O 1
ATOM 704 N N . ASP A 1 93 ? 10.804 9.178 3.766 1.00 95.88 93 ASP A N 1
ATOM 705 C CA . ASP A 1 93 ? 9.637 9.975 3.396 1.00 95.88 93 ASP A CA 1
ATOM 706 C C . ASP A 1 93 ? 9.960 11.040 2.339 1.00 95.88 93 ASP A C 1
ATOM 708 O O . ASP A 1 93 ? 10.899 11.831 2.469 1.00 95.88 93 ASP A O 1
ATOM 712 N N . THR A 1 94 ? 9.107 11.119 1.319 1.00 94.44 94 THR A N 1
ATOM 713 C CA . THR A 1 94 ? 9.073 12.214 0.341 1.00 94.44 94 THR A CA 1
ATOM 714 C C . THR A 1 94 ? 9.064 13.613 0.966 1.00 94.44 94 THR A C 1
ATOM 716 O O . THR A 1 94 ? 9.662 14.517 0.379 1.00 94.44 94 THR A O 1
ATOM 719 N N . ALA A 1 95 ? 8.461 13.815 2.147 1.00 92.88 95 ALA A N 1
ATOM 720 C CA . ALA A 1 95 ? 8.371 15.130 2.794 1.00 92.88 95 ALA A CA 1
ATOM 721 C C . ALA A 1 95 ? 9.744 15.784 3.040 1.00 92.88 95 ALA A C 1
ATOM 723 O O . ALA A 1 95 ? 9.873 17.006 2.943 1.00 92.88 95 ALA A O 1
ATOM 724 N N . ALA A 1 96 ? 10.790 14.983 3.272 1.00 90.50 96 ALA A N 1
ATOM 725 C CA . ALA A 1 96 ? 12.161 15.474 3.426 1.00 90.50 96 ALA A CA 1
ATOM 726 C C . ALA A 1 96 ? 12.748 16.060 2.123 1.00 90.50 96 ALA A C 1
ATOM 728 O O . ALA A 1 96 ? 13.727 16.808 2.158 1.00 90.50 96 ALA A O 1
ATOM 729 N N . TRP A 1 97 ? 12.152 15.740 0.970 1.00 87.38 97 TRP A N 1
ATOM 730 C CA . TRP A 1 97 ? 12.716 15.994 -0.357 1.00 87.38 97 TRP A CA 1
ATOM 731 C C . TRP A 1 97 ? 11.912 16.989 -1.202 1.00 87.38 97 TRP A C 1
ATOM 733 O O . TRP A 1 97 ? 12.479 17.582 -2.122 1.00 87.38 97 TRP A O 1
ATOM 743 N N . VAL A 1 98 ? 10.637 17.238 -0.871 1.00 81.75 98 VAL A N 1
ATOM 744 C CA . VAL A 1 98 ? 9.755 18.156 -1.625 1.00 81.75 98 VAL A CA 1
ATOM 745 C C . VAL A 1 98 ? 10.407 19.531 -1.813 1.00 81.75 98 VAL A C 1
ATOM 747 O O . VAL A 1 98 ? 10.507 20.017 -2.938 1.00 81.75 98 VAL A O 1
ATOM 750 N N . ASN A 1 99 ? 10.955 20.118 -0.744 1.00 71.75 99 ASN A N 1
ATOM 751 C CA . ASN A 1 99 ? 11.590 21.441 -0.804 1.00 71.75 99 ASN A CA 1
ATOM 752 C C . ASN A 1 99 ? 13.063 21.388 -1.252 1.00 71.75 99 ASN A C 1
ATOM 754 O O . ASN A 1 99 ? 13.554 22.329 -1.880 1.00 71.75 99 ASN A O 1
ATOM 758 N N . ALA A 1 100 ? 13.762 20.281 -0.983 1.00 63.00 100 ALA A N 1
ATOM 759 C CA . ALA A 1 100 ? 15.166 20.091 -1.359 1.00 63.00 100 ALA A CA 1
ATOM 760 C C . ALA A 1 100 ? 15.358 19.953 -2.881 1.00 63.00 100 ALA A C 1
ATOM 762 O O . ALA A 1 100 ? 16.421 20.280 -3.407 1.00 63.00 100 ALA A O 1
ATOM 763 N N . SER A 1 101 ? 14.311 19.534 -3.601 1.00 54.41 101 SER A N 1
ATOM 764 C CA . SER A 1 101 ? 14.302 19.444 -5.068 1.00 54.41 101 SER A CA 1
ATOM 765 C C . SER A 1 101 ? 14.503 20.797 -5.780 1.00 54.41 101 SER A C 1
ATOM 767 O O . SER A 1 101 ? 14.861 20.821 -6.955 1.00 54.41 101 SER A O 1
ATOM 769 N N . SER A 1 102 ? 14.331 21.923 -5.069 1.00 51.28 102 SER A N 1
ATOM 770 C CA . SER A 1 102 ? 14.494 23.286 -5.601 1.00 51.28 102 SER A CA 1
ATOM 771 C C . SER A 1 102 ? 15.891 23.892 -5.408 1.00 51.28 102 SER A C 1
ATOM 773 O O . SER A 1 102 ? 16.192 24.927 -6.003 1.00 51.28 102 SER A O 1
ATOM 775 N N . GLN A 1 103 ? 16.764 23.263 -4.610 1.00 48.62 103 GLN A N 1
ATOM 776 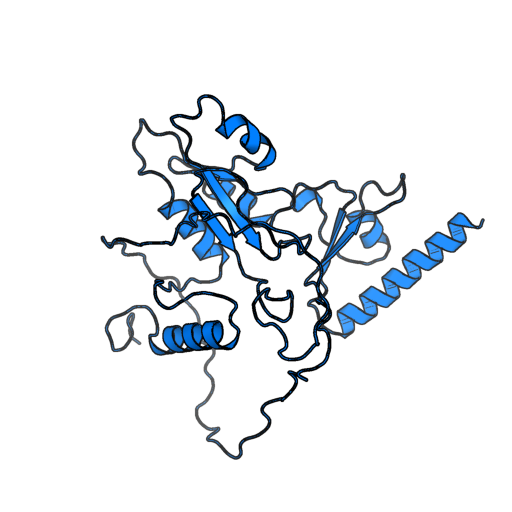C CA . GLN A 1 103 ? 18.093 23.791 -4.291 1.00 48.62 103 GLN A CA 1
ATOM 777 C C . GLN A 1 103 ? 19.166 22.706 -4.476 1.00 48.62 103 GLN A C 1
ATOM 779 O O . GLN A 1 103 ? 19.267 21.764 -3.697 1.00 48.62 103 GLN A O 1
ATOM 784 N N . ASN A 1 104 ? 19.999 22.853 -5.512 1.00 49.59 104 ASN A N 1
ATOM 785 C CA . ASN A 1 104 ? 21.290 22.164 -5.670 1.00 49.59 104 ASN A CA 1
ATOM 786 C C . ASN A 1 104 ? 21.311 20.617 -5.626 1.00 49.59 104 ASN A C 1
ATOM 788 O O . ASN A 1 104 ? 22.323 20.034 -5.248 1.00 49.59 104 ASN A O 1
ATOM 792 N N . SER A 1 105 ? 20.266 19.915 -6.076 1.00 52.97 105 SER A N 1
ATOM 793 C CA . SER A 1 105 ? 20.318 18.446 -6.245 1.00 52.97 105 SER A CA 1
ATOM 794 C C . SER A 1 105 ? 20.700 18.028 -7.669 1.00 52.97 105 SER A C 1
ATOM 796 O O . SER A 1 105 ? 20.035 17.196 -8.277 1.00 52.97 105 SER A O 1
ATOM 798 N N . THR A 1 106 ? 21.782 18.577 -8.226 1.00 55.91 106 THR A N 1
ATOM 799 C CA . THR A 1 106 ? 22.213 18.284 -9.610 1.00 55.91 106 THR A CA 1
ATOM 800 C C . THR A 1 106 ? 22.648 16.829 -9.854 1.00 55.91 106 THR A C 1
ATOM 802 O O . THR A 1 106 ? 22.917 16.474 -10.996 1.00 55.91 106 THR A O 1
ATOM 805 N N . HIS A 1 107 ? 22.675 15.964 -8.829 1.00 63.00 107 HIS A N 1
ATOM 806 C CA . HIS A 1 107 ? 23.158 14.580 -8.952 1.00 63.00 107 HIS A CA 1
ATOM 807 C C . HIS A 1 107 ? 22.299 13.499 -8.279 1.00 63.00 107 HIS A C 1
ATOM 809 O O . HIS A 1 107 ? 22.690 12.333 -8.300 1.00 63.00 107 HIS A O 1
ATOM 815 N N . LYS A 1 108 ? 21.153 13.830 -7.671 1.00 74.44 108 LYS A N 1
ATOM 816 C CA . LYS A 1 108 ? 20.366 12.837 -6.926 1.00 74.44 108 LYS A CA 1
ATOM 817 C C . LYS A 1 108 ? 19.157 12.367 -7.731 1.00 74.44 108 LYS A C 1
ATOM 819 O O . LYS A 1 108 ? 18.225 13.133 -7.954 1.00 74.44 108 LYS A O 1
ATOM 824 N N . SER A 1 109 ? 19.184 11.105 -8.154 1.00 87.19 109 SER A N 1
ATOM 825 C CA . SER A 1 109 ? 18.049 10.446 -8.807 1.00 87.19 109 SER A CA 1
ATOM 826 C C . SER A 1 109 ? 17.071 9.926 -7.755 1.00 87.19 109 SER A C 1
ATOM 828 O O . SER A 1 109 ? 17.491 9.265 -6.804 1.00 87.19 109 SER A O 1
ATOM 830 N N . PHE A 1 110 ? 15.781 10.217 -7.925 1.00 90.44 110 PHE A N 1
ATOM 831 C CA . PHE A 1 110 ? 14.716 9.738 -7.046 1.00 90.44 110 PHE A CA 1
ATOM 832 C C . PHE A 1 110 ? 13.812 8.745 -7.774 1.00 90.44 110 PHE A C 1
ATOM 834 O O . PHE A 1 110 ? 13.400 8.990 -8.911 1.00 90.44 110 PHE A O 1
ATOM 841 N N . ILE A 1 111 ? 13.470 7.659 -7.080 1.00 93.81 111 ILE A N 1
ATOM 842 C CA . ILE A 1 111 ? 12.448 6.692 -7.483 1.00 93.81 111 ILE A CA 1
ATOM 843 C C . ILE A 1 111 ? 11.345 6.731 -6.426 1.00 93.81 111 ILE A C 1
ATOM 845 O O . ILE A 1 111 ? 11.548 6.321 -5.285 1.00 93.81 111 ILE A O 1
ATOM 849 N N . GLU A 1 112 ? 10.180 7.240 -6.803 1.00 95.38 112 GLU A N 1
ATOM 850 C CA . GLU A 1 112 ? 9.029 7.381 -5.920 1.00 95.38 112 GLU A CA 1
ATOM 851 C C . GLU A 1 112 ? 8.106 6.163 -6.038 1.00 95.38 112 GLU A C 1
ATOM 853 O O . GLU A 1 112 ? 7.605 5.845 -7.120 1.00 95.38 112 GLU A O 1
ATOM 858 N N . LEU A 1 113 ? 7.881 5.475 -4.920 1.00 97.12 113 LEU A N 1
ATOM 859 C CA . LEU A 1 113 ? 6.899 4.402 -4.802 1.00 97.12 113 LEU A CA 1
ATOM 860 C C . LEU A 1 113 ? 5.564 5.011 -4.362 1.00 97.12 113 LEU A C 1
ATOM 862 O O . LEU A 1 113 ? 5.436 5.505 -3.242 1.00 97.12 113 LEU A O 1
ATOM 866 N N . VAL A 1 114 ? 4.572 4.979 -5.251 1.00 93.50 114 VAL A N 1
ATOM 867 C CA . VAL A 1 114 ? 3.268 5.626 -5.047 1.00 93.50 114 VAL A CA 1
ATOM 868 C C . VAL A 1 114 ? 2.170 4.578 -5.098 1.00 93.50 114 VAL A C 1
ATOM 870 O O . VAL A 1 114 ? 1.963 3.965 -6.139 1.00 93.50 114 VAL A O 1
ATOM 873 N N . THR A 1 115 ? 1.417 4.395 -4.017 1.00 93.19 115 THR A N 1
ATOM 874 C CA . THR A 1 115 ? 0.243 3.510 -4.005 1.00 93.19 115 THR A CA 1
ATOM 875 C C . THR A 1 115 ? -1.030 4.335 -4.187 1.00 93.19 115 THR A C 1
ATOM 877 O O . THR A 1 115 ? -1.220 5.330 -3.494 1.00 93.19 115 THR A O 1
ATOM 880 N N . SER A 1 116 ? -1.911 3.961 -5.117 1.00 90.00 116 SER A N 1
ATOM 881 C CA . SER A 1 116 ? -3.137 4.726 -5.396 1.00 90.00 116 SER A CA 1
ATOM 882 C C . SER A 1 116 ? -4.282 3.809 -5.850 1.00 90.00 116 SER A C 1
ATOM 884 O O . SER A 1 116 ? -4.190 3.238 -6.941 1.00 90.00 116 SER A O 1
ATOM 886 N N . PRO A 1 117 ? -5.358 3.640 -5.053 1.00 92.50 117 PRO A N 1
ATOM 887 C CA . PRO A 1 117 ? -5.554 4.102 -3.675 1.00 92.50 117 PRO A CA 1
ATOM 888 C C . PRO A 1 117 ? -4.475 3.586 -2.727 1.00 92.50 117 PRO A C 1
ATOM 890 O O . PRO A 1 117 ? -3.987 2.467 -2.885 1.00 92.50 117 PRO A O 1
ATOM 893 N N . ASN A 1 118 ? -4.109 4.408 -1.754 1.00 93.62 118 ASN A N 1
ATOM 894 C CA . ASN A 1 118 ? -2.973 4.169 -0.888 1.00 93.62 118 ASN A CA 1
ATOM 895 C C . ASN A 1 118 ? -3.262 3.119 0.198 1.00 93.62 118 ASN A C 1
ATOM 897 O O . ASN A 1 118 ? -4.403 2.831 0.561 1.00 93.62 118 ASN A O 1
ATOM 901 N N . ASN A 1 119 ? -2.194 2.531 0.723 1.00 92.69 119 ASN A N 1
ATOM 902 C CA . ASN A 1 119 ? -2.222 1.633 1.865 1.00 92.69 119 ASN A CA 1
ATOM 903 C C . ASN A 1 119 ? -1.357 2.251 2.972 1.00 92.69 119 ASN A C 1
ATOM 905 O O . ASN A 1 119 ? -0.134 2.274 2.816 1.00 92.69 119 ASN A O 1
ATOM 909 N N . PRO A 1 120 ? -1.943 2.702 4.093 1.00 94.31 120 PRO A N 1
ATOM 910 C CA . PRO A 1 120 ? -3.216 2.235 4.658 1.00 94.31 120 PRO A CA 1
ATOM 911 C C . PRO A 1 120 ? -4.446 3.132 4.444 1.00 94.31 120 PRO A C 1
ATOM 913 O O . PRO A 1 120 ? -5.558 2.646 4.627 1.00 94.31 120 PRO A O 1
ATOM 916 N N . ASP A 1 121 ? -4.276 4.412 4.118 1.00 91.75 121 ASP A N 1
ATOM 917 C CA . ASP A 1 121 ? -5.331 5.435 4.255 1.00 91.75 121 ASP A CA 1
ATOM 918 C C . ASP A 1 121 ? -6.346 5.493 3.101 1.00 91.75 121 ASP A C 1
ATOM 920 O O . ASP A 1 121 ? -7.327 6.232 3.178 1.00 91.75 121 ASP A O 1
ATOM 924 N N . THR A 1 122 ? -6.151 4.692 2.052 1.00 88.81 122 THR A N 1
ATOM 925 C CA . THR A 1 122 ? -7.029 4.572 0.877 1.00 88.81 122 THR A CA 1
ATOM 926 C C . THR A 1 122 ? -7.166 5.835 0.029 1.00 88.81 122 THR A C 1
ATOM 928 O O . THR A 1 122 ? -7.999 5.889 -0.877 1.00 88.81 122 THR A O 1
ATOM 931 N N . LEU A 1 123 ? -6.317 6.838 0.256 1.00 88.88 123 LEU A N 1
ATOM 932 C CA . LEU A 1 123 ? -6.330 8.070 -0.521 1.00 88.88 123 LEU A CA 1
ATOM 933 C C . LEU A 1 123 ? -5.728 7.857 -1.913 1.00 88.88 123 LEU A C 1
ATOM 935 O O . LEU A 1 123 ? -4.824 7.050 -2.118 1.00 88.88 123 LEU A O 1
ATOM 939 N N . LEU A 1 124 ? -6.215 8.603 -2.902 1.00 87.38 124 LEU A N 1
ATOM 940 C CA . LEU A 1 124 ? -5.638 8.588 -4.244 1.00 87.38 124 LEU A CA 1
ATOM 941 C C . LEU A 1 124 ? -4.369 9.442 -4.265 1.00 87.38 124 LEU A C 1
ATOM 943 O O . LEU A 1 124 ? -4.439 10.662 -4.400 1.00 87.38 124 LEU A O 1
ATOM 947 N N . HIS A 1 125 ? -3.208 8.802 -4.138 1.00 86.69 125 HIS A N 1
ATOM 948 C CA . HIS A 1 125 ? -1.925 9.496 -4.219 1.00 86.69 125 HIS A CA 1
ATOM 949 C C . HIS A 1 125 ? -1.460 9.670 -5.666 1.00 86.69 125 HIS A C 1
ATOM 951 O O . HIS A 1 125 ? -1.787 8.883 -6.564 1.00 86.69 125 HIS A O 1
ATOM 957 N N . VAL A 1 126 ? -0.669 10.720 -5.865 1.00 89.81 126 VAL A N 1
ATOM 958 C CA . VAL A 1 126 ? 0.081 11.024 -7.085 1.00 89.81 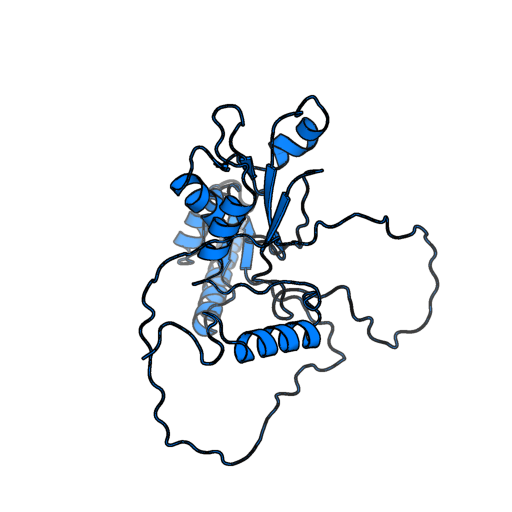126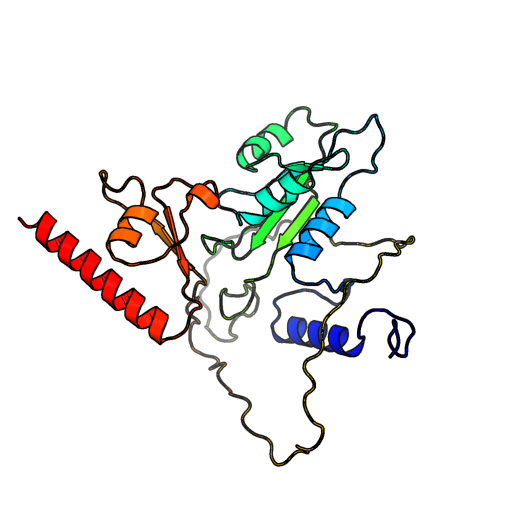 VAL A CA 1
ATOM 959 C C . VAL A 1 126 ? 1.531 11.315 -6.691 1.00 89.81 126 VAL A C 1
ATOM 961 O O . VAL A 1 126 ? 1.756 11.688 -5.541 1.00 89.81 126 VAL A O 1
ATOM 964 N N . PRO A 1 127 ? 2.500 11.172 -7.612 1.00 89.56 127 PRO A N 1
ATOM 965 C CA . PRO A 1 127 ? 3.882 11.529 -7.323 1.00 89.56 127 PRO A CA 1
ATOM 966 C C . PRO A 1 127 ? 4.016 12.988 -6.864 1.00 89.56 127 PRO A C 1
ATOM 968 O O . PRO A 1 127 ? 3.419 13.876 -7.484 1.00 89.56 127 PRO A O 1
ATOM 971 N N . VAL A 1 128 ? 4.791 13.234 -5.807 1.00 90.19 128 VAL A N 1
ATOM 972 C CA . VAL A 1 128 ? 4.971 14.571 -5.207 1.00 90.19 128 VAL A CA 1
ATOM 973 C C . VAL A 1 128 ? 6.337 15.190 -5.497 1.00 90.19 128 VAL A C 1
ATOM 975 O O . VAL A 1 128 ? 6.495 16.406 -5.364 1.00 90.19 128 VAL A O 1
ATOM 978 N N . LEU A 1 129 ? 7.329 14.392 -5.908 1.00 85.00 129 LEU A N 1
ATOM 979 C CA . LEU A 1 129 ? 8.663 14.895 -6.236 1.00 85.00 129 LEU A CA 1
ATOM 980 C C . LEU A 1 129 ? 8.764 15.273 -7.715 1.00 85.00 129 LEU A C 1
ATOM 982 O O . LEU A 1 129 ? 8.509 14.471 -8.611 1.00 85.00 129 LEU A O 1
ATOM 986 N N . ASN A 1 130 ? 9.177 16.510 -7.992 1.00 81.12 130 ASN A N 1
ATOM 987 C CA . ASN A 1 130 ? 9.362 16.956 -9.368 1.00 81.12 130 ASN A CA 1
ATOM 988 C C . ASN A 1 130 ? 10.622 16.323 -9.982 1.00 81.12 130 ASN A C 1
ATOM 990 O O . ASN A 1 130 ? 11.692 16.346 -9.377 1.00 81.12 130 ASN A O 1
ATOM 994 N N . GLY A 1 131 ? 10.502 15.787 -11.199 1.00 76.38 131 GLY A N 1
ATOM 995 C CA . GLY A 1 131 ? 11.610 15.147 -11.915 1.00 76.38 131 GLY A CA 1
ATOM 996 C C . GLY A 1 131 ? 11.997 13.750 -11.413 1.00 76.38 131 GLY A C 1
ATOM 997 O O . GLY A 1 131 ? 12.981 13.201 -11.904 1.00 76.38 131 GLY A O 1
ATOM 998 N N . SER A 1 132 ? 11.245 13.162 -10.474 1.00 81.75 132 SER A N 1
ATOM 999 C CA . SER A 1 132 ? 11.440 11.771 -10.055 1.00 81.75 132 SER A CA 1
ATOM 1000 C C . SER A 1 132 ? 10.946 10.787 -11.122 1.00 81.75 132 SER A C 1
ATOM 1002 O O . SER A 1 132 ? 10.030 11.070 -11.903 1.00 81.75 132 SER A O 1
ATOM 1004 N N . ALA A 1 133 ? 11.541 9.595 -11.143 1.00 89.25 133 ALA A N 1
ATOM 1005 C CA . ALA A 1 133 ? 10.869 8.438 -11.717 1.00 89.25 133 ALA A CA 1
ATOM 1006 C C . ALA A 1 133 ? 9.819 7.945 -10.712 1.00 89.25 133 ALA A C 1
ATOM 1008 O O . ALA A 1 133 ? 10.074 7.949 -9.511 1.00 89.25 133 ALA A O 1
ATOM 1009 N N . ALA A 1 134 ? 8.657 7.493 -11.183 1.00 90.88 134 ALA A N 1
ATOM 1010 C CA . ALA A 1 134 ? 7.587 7.019 -10.310 1.00 90.88 134 ALA A CA 1
ATOM 1011 C C . ALA A 1 134 ? 7.145 5.601 -10.682 1.00 90.88 134 ALA A C 1
ATOM 1013 O O . ALA A 1 134 ? 6.874 5.308 -11.850 1.00 90.88 134 ALA A O 1
ATOM 1014 N N . ILE A 1 135 ? 7.022 4.742 -9.672 1.00 94.19 135 ILE A N 1
ATOM 1015 C CA . ILE A 1 135 ? 6.379 3.431 -9.759 1.00 94.19 135 ILE A CA 1
ATOM 1016 C C . ILE A 1 135 ? 5.019 3.569 -9.082 1.00 94.19 135 ILE A C 1
ATOM 1018 O O . ILE A 1 135 ? 4.937 3.741 -7.867 1.00 94.19 135 ILE A O 1
ATOM 1022 N N . VAL A 1 136 ? 3.952 3.510 -9.878 1.00 94.38 136 VAL A N 1
ATOM 1023 C CA . VAL A 1 136 ? 2.583 3.657 -9.373 1.00 94.38 136 VAL A CA 1
ATOM 1024 C C . VAL A 1 136 ? 1.961 2.279 -9.160 1.00 94.38 136 VAL A C 1
ATOM 1026 O O . VAL A 1 136 ? 1.568 1.610 -10.116 1.00 94.38 136 VAL A O 1
ATOM 1029 N N . ASP A 1 137 ? 1.861 1.871 -7.901 1.00 94.38 137 ASP A N 1
ATOM 1030 C CA . ASP A 1 137 ? 1.179 0.663 -7.457 1.00 94.38 137 ASP A CA 1
ATOM 1031 C C . ASP A 1 137 ? -0.337 0.892 -7.417 1.00 94.38 137 ASP A C 1
ATOM 1033 O O . ASP A 1 137 ? -0.874 1.655 -6.610 1.00 94.38 137 ASP A O 1
ATOM 1037 N N . ARG A 1 138 ? -1.030 0.221 -8.337 1.00 93.62 138 ARG A N 1
ATOM 1038 C CA . ARG A 1 138 ? -2.480 0.309 -8.532 1.00 93.62 138 ARG A CA 1
ATOM 1039 C C . ARG A 1 138 ? -3.213 -0.943 -8.059 1.00 93.62 138 ARG A C 1
ATOM 1041 O O . ARG A 1 138 ? -4.294 -1.238 -8.569 1.00 93.62 138 ARG A O 1
ATOM 1048 N N . ALA A 1 139 ? -2.656 -1.677 -7.092 1.00 90.12 139 ALA A N 1
ATOM 1049 C CA . ALA A 1 139 ? -3.267 -2.901 -6.569 1.00 90.12 139 ALA A CA 1
ATOM 1050 C C . ALA A 1 139 ? -4.734 -2.709 -6.135 1.00 90.12 139 ALA A C 1
ATOM 1052 O O . ALA A 1 139 ? -5.557 -3.589 -6.378 1.00 90.12 139 ALA A O 1
ATOM 1053 N N . TYR A 1 140 ? -5.079 -1.543 -5.574 1.00 85.94 140 TYR A N 1
ATOM 1054 C CA . TYR A 1 140 ? -6.445 -1.218 -5.145 1.00 85.94 140 TYR A CA 1
ATOM 1055 C C . TYR A 1 140 ? -7.218 -0.335 -6.145 1.00 85.94 140 TYR A C 1
ATOM 1057 O O . TYR A 1 140 ? -8.297 0.140 -5.820 1.00 85.94 140 TYR A O 1
ATOM 1065 N N . TYR A 1 141 ? -6.718 -0.071 -7.359 1.00 86.94 141 TYR A N 1
ATOM 1066 C CA . TYR A 1 141 ? -7.389 0.826 -8.321 1.00 86.94 141 TYR A CA 1
ATOM 1067 C C . TYR A 1 141 ? -8.471 0.093 -9.132 1.00 86.94 141 TYR A C 1
ATOM 1069 O O . TYR A 1 141 ? -8.412 -0.021 -10.360 1.00 86.94 141 TYR A O 1
ATOM 1077 N N . TRP A 1 142 ? -9.459 -0.438 -8.416 1.00 85.25 142 TRP A N 1
ATOM 1078 C CA . TRP A 1 142 ? -10.569 -1.239 -8.934 1.00 85.25 142 TRP A CA 1
ATOM 1079 C C . TRP A 1 142 ? -11.908 -0.708 -8.402 1.00 85.25 142 TRP A C 1
ATOM 1081 O O . TRP A 1 142 ? -11.915 -0.082 -7.339 1.00 85.25 142 TRP A O 1
ATOM 1091 N N . PRO A 1 143 ? -13.043 -0.980 -9.086 1.00 84.38 143 PRO A N 1
ATOM 1092 C CA . PRO A 1 143 ? -14.349 -0.436 -8.695 1.00 84.38 143 PRO A CA 1
ATOM 1093 C C . PRO A 1 143 ? -14.755 -0.785 -7.257 1.00 84.38 143 PRO A C 1
ATOM 1095 O O . PRO A 1 143 ? -15.483 -0.034 -6.621 1.00 84.38 143 PRO A O 1
ATOM 1098 N N . HIS A 1 144 ? -14.259 -1.912 -6.738 1.00 80.62 144 HIS A N 1
ATOM 1099 C CA . HIS A 1 144 ? -14.489 -2.343 -5.360 1.00 80.62 144 HIS A CA 1
ATOM 1100 C C . HIS A 1 144 ? -13.873 -1.411 -4.311 1.00 80.62 144 HIS A C 1
ATOM 1102 O O . HIS A 1 144 ? -14.285 -1.470 -3.163 1.00 80.62 144 HIS A O 1
ATOM 1108 N N . PHE A 1 145 ? -12.881 -0.590 -4.664 1.00 80.38 145 PHE A N 1
ATOM 1109 C CA . PHE A 1 145 ? -12.133 0.213 -3.692 1.00 80.38 145 PHE A CA 1
ATOM 1110 C C . PHE A 1 145 ? -12.168 1.707 -3.954 1.00 80.38 145 PHE A C 1
ATOM 1112 O O . PHE A 1 145 ? -11.995 2.507 -3.033 1.00 80.38 145 PHE A O 1
ATOM 1119 N N . THR A 1 146 ? -12.360 2.103 -5.208 1.00 76.88 146 THR A N 1
ATOM 1120 C CA . THR A 1 146 ? -12.290 3.504 -5.590 1.00 76.88 146 THR A CA 1
ATOM 1121 C C . THR A 1 146 ? -13.129 3.811 -6.815 1.00 76.88 146 THR A C 1
ATOM 1123 O O . THR A 1 146 ? -13.391 2.956 -7.662 1.00 76.88 146 THR A O 1
ATOM 1126 N N . HIS A 1 147 ? -13.527 5.073 -6.904 1.00 76.12 147 HIS A N 1
ATOM 1127 C CA . HIS A 1 147 ? -14.268 5.614 -8.027 1.00 76.12 147 HIS A CA 1
ATOM 1128 C C . HIS A 1 147 ? -13.319 6.122 -9.104 1.00 76.12 147 HIS A C 1
ATOM 1130 O O . HIS A 1 147 ? -12.316 6.775 -8.815 1.00 76.12 147 HIS A O 1
ATOM 1136 N N . PHE A 1 148 ? -13.679 5.891 -10.365 1.00 65.50 148 PHE A N 1
ATOM 1137 C CA . PHE A 1 148 ? -12.939 6.439 -11.494 1.00 65.50 148 PHE A CA 1
ATOM 1138 C C . PHE A 1 148 ? -13.490 7.819 -11.857 1.00 65.50 148 PHE A C 1
ATOM 1140 O O . PHE A 1 148 ? -14.666 7.926 -12.222 1.00 65.50 148 PHE A O 1
ATOM 1147 N N . PRO A 1 149 ? -12.672 8.882 -11.834 1.00 51.62 149 PRO A N 1
ATOM 1148 C CA . PRO A 1 149 ? -13.049 10.149 -12.443 1.00 51.62 149 PRO A CA 1
ATOM 1149 C C . PRO A 1 149 ? -13.010 9.971 -13.969 1.00 51.62 149 PRO A C 1
ATOM 1151 O O . PRO A 1 149 ? -11.991 10.228 -14.603 1.00 51.62 149 PRO A O 1
ATOM 1154 N N . GLY A 1 150 ? -14.075 9.428 -14.571 1.00 43.97 150 GLY A N 1
ATOM 1155 C CA . GLY A 1 150 ? -14.022 9.086 -15.999 1.00 43.97 150 GLY A CA 1
ATOM 1156 C C . GLY A 1 150 ? -15.291 8.610 -16.701 1.00 43.97 150 GLY A C 1
ATOM 1157 O O . GLY A 1 150 ? -15.254 8.444 -17.916 1.00 43.97 150 GLY A O 1
ATOM 1158 N N . LYS A 1 151 ? -16.422 8.432 -16.014 1.00 33.91 151 LYS A N 1
ATOM 1159 C CA . LYS A 1 151 ? -17.724 8.320 -16.687 1.00 33.91 151 LYS A CA 1
ATOM 1160 C C . LYS A 1 151 ? -18.713 9.259 -16.007 1.00 33.91 151 LYS A C 1
ATOM 1162 O O . LYS A 1 151 ? -19.189 8.934 -14.921 1.00 33.91 151 LYS A O 1
ATOM 1167 N N . PRO A 1 152 ? -19.012 10.424 -16.605 1.00 29.25 152 PRO A N 1
ATOM 1168 C CA . PRO A 1 152 ? -20.229 11.136 -16.261 1.00 29.25 152 PRO A CA 1
ATOM 1169 C C . PRO A 1 152 ? -21.384 10.163 -16.498 1.00 29.25 152 PRO A C 1
ATOM 1171 O O . PRO A 1 152 ? -21.472 9.569 -17.575 1.00 29.25 152 PRO A O 1
ATOM 1174 N N . ALA A 1 153 ? -22.249 9.977 -15.503 1.00 32.41 153 ALA A N 1
ATOM 1175 C CA . ALA A 1 153 ? -23.601 9.548 -15.807 1.00 32.41 153 ALA A CA 1
ATOM 1176 C C . ALA A 1 153 ? -24.149 10.599 -16.778 1.00 32.41 153 ALA A C 1
ATOM 1178 O O . ALA A 1 153 ? -24.236 11.778 -16.428 1.00 32.41 153 ALA A O 1
ATOM 1179 N N . ALA A 1 154 ? -24.390 10.202 -18.026 1.00 35.69 154 ALA A N 1
ATOM 1180 C CA . ALA A 1 154 ? -25.228 11.001 -18.8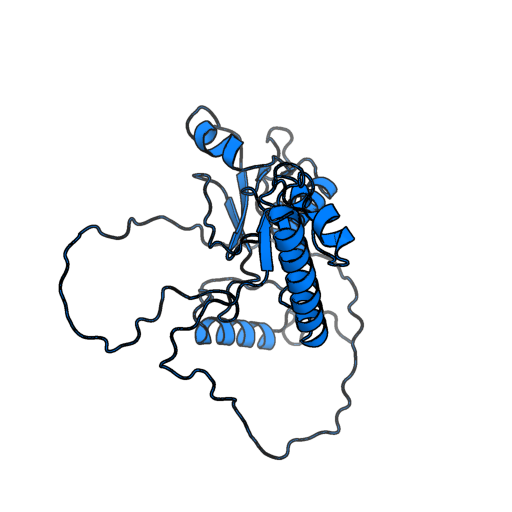97 1.00 35.69 154 ALA A CA 1
ATOM 1181 C C . ALA A 1 154 ? -26.569 11.180 -18.168 1.00 35.69 154 ALA A C 1
ATOM 1183 O O . ALA A 1 154 ? -27.084 10.224 -17.589 1.00 35.69 154 ALA A O 1
ATOM 1184 N N . ASP A 1 155 ? -27.069 12.411 -18.176 1.00 32.00 155 ASP A N 1
ATOM 1185 C CA . ASP A 1 155 ? -28.384 12.824 -17.682 1.00 32.00 155 ASP A CA 1
ATOM 1186 C C . ASP A 1 155 ? -28.497 13.107 -16.171 1.00 32.00 155 ASP A C 1
ATOM 1188 O O . ASP A 1 155 ? -29.242 12.476 -15.425 1.00 32.00 155 ASP A O 1
ATOM 1192 N N . ALA A 1 156 ? -27.847 14.186 -15.731 1.00 29.98 156 ALA A N 1
ATOM 1193 C CA . ALA A 1 156 ? -28.409 15.045 -14.690 1.00 29.98 156 ALA A CA 1
ATOM 1194 C C . ALA A 1 156 ? -28.313 16.495 -15.179 1.00 29.98 156 ALA A C 1
ATOM 1196 O O . ALA A 1 156 ? -27.225 16.992 -15.457 1.00 29.98 156 ALA A O 1
ATOM 1197 N N . GLY A 1 157 ? -29.481 17.104 -15.382 1.00 26.06 157 GLY A N 1
ATOM 1198 C CA . GLY A 1 157 ? -29.662 18.337 -16.137 1.00 26.06 157 GLY A CA 1
ATOM 1199 C C . GLY A 1 157 ? -28.899 19.556 -15.625 1.00 26.06 157 GLY A C 1
ATOM 1200 O O . GLY A 1 157 ? -28.491 19.640 -14.467 1.00 26.06 157 GLY A O 1
ATOM 1201 N N . ASP A 1 158 ? -28.774 20.502 -16.553 1.00 30.75 158 ASP A N 1
ATOM 1202 C CA . ASP A 1 158 ? -28.372 21.892 -16.376 1.00 30.75 158 ASP A CA 1
ATOM 1203 C C . ASP A 1 158 ? -28.599 22.449 -14.968 1.00 30.75 158 ASP A C 1
ATOM 1205 O O . ASP A 1 158 ? -29.729 22.517 -14.472 1.00 30.75 158 ASP A O 1
ATOM 1209 N N . ARG A 1 159 ? -27.521 22.990 -14.394 1.00 27.78 159 ARG A N 1
ATOM 1210 C CA . ARG A 1 159 ? -27.516 24.362 -13.877 1.00 27.78 159 ARG A CA 1
ATOM 1211 C C . ARG A 1 159 ? -26.087 24.887 -13.786 1.00 27.78 159 ARG A C 1
ATOM 1213 O O . ARG A 1 159 ? -25.213 24.280 -13.176 1.00 27.78 159 ARG A O 1
ATOM 1220 N N . GLU A 1 160 ? -25.896 26.020 -14.446 1.00 30.31 160 GLU A N 1
ATOM 1221 C CA . GLU A 1 160 ? -24.672 26.802 -14.546 1.00 30.31 160 GLU A CA 1
ATOM 1222 C C . GLU A 1 160 ? -24.073 27.179 -13.183 1.00 30.31 160 GLU A C 1
ATOM 1224 O O . GLU A 1 160 ? -24.776 27.496 -12.224 1.00 30.31 160 GLU A O 1
ATOM 1229 N N . GLY A 1 161 ? -22.742 27.231 -13.151 1.00 26.62 161 GLY A N 1
ATOM 1230 C CA . GLY A 1 161 ? -21.946 27.813 -12.077 1.00 26.62 161 GLY A CA 1
ATOM 1231 C C . GLY A 1 161 ? -20.488 27.922 -12.517 1.00 26.62 161 GLY A C 1
ATOM 1232 O O . GLY A 1 161 ? -19.734 26.958 -12.452 1.00 26.62 161 GLY A O 1
ATOM 1233 N N . HIS A 1 162 ? -20.111 29.090 -13.033 1.00 28.72 162 HIS A N 1
ATOM 1234 C CA . HIS A 1 162 ? -18.782 29.420 -13.544 1.00 28.72 162 HIS A CA 1
ATOM 1235 C C . HIS A 1 162 ? -17.634 29.243 -12.531 1.00 28.72 162 HIS A C 1
ATOM 1237 O O . HIS A 1 162 ? -17.672 29.826 -11.454 1.00 28.72 162 HIS A O 1
ATOM 1243 N N . ALA A 1 163 ? -16.566 28.560 -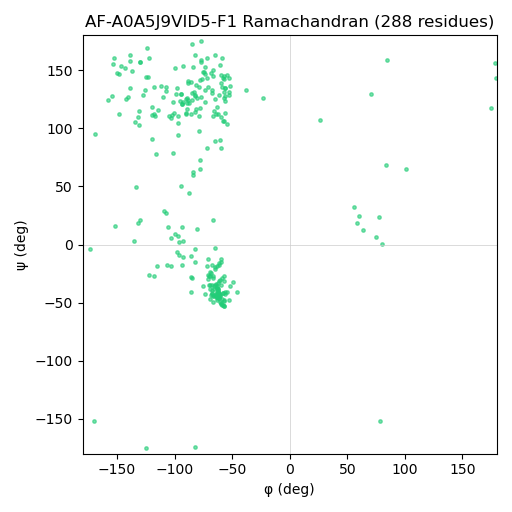12.963 1.00 27.91 163 ALA A N 1
ATOM 1244 C CA . ALA A 1 163 ? -15.138 28.937 -12.882 1.00 27.91 163 ALA A CA 1
ATOM 1245 C C . ALA A 1 163 ? -14.333 27.722 -13.405 1.00 27.91 163 ALA A C 1
ATOM 1247 O O . ALA A 1 163 ? -14.463 26.629 -12.880 1.00 27.91 163 ALA A O 1
ATOM 1248 N N . GLY A 1 164 ? -13.555 27.747 -14.486 1.00 23.08 164 GLY A N 1
ATOM 1249 C CA . GLY A 1 164 ? -12.620 28.779 -14.900 1.00 23.08 164 GLY A CA 1
ATOM 1250 C C . GLY A 1 164 ? -11.180 28.377 -14.551 1.00 23.08 164 GLY A C 1
ATOM 1251 O O . GLY A 1 164 ? -10.586 29.039 -13.715 1.00 23.08 164 GLY A O 1
ATOM 1252 N N . GLN A 1 165 ? -10.632 27.312 -15.163 1.00 25.58 165 GLN A N 1
ATOM 1253 C CA . GLN A 1 165 ? -9.243 27.224 -15.673 1.00 25.58 165 GLN A CA 1
ATOM 1254 C C . GLN A 1 165 ? -8.952 25.841 -16.307 1.00 25.58 165 GLN A C 1
ATOM 1256 O O . GLN A 1 165 ? -9.461 24.829 -15.830 1.00 25.58 165 GLN A O 1
ATOM 1261 N N . PRO A 1 166 ? -8.162 25.781 -17.400 1.00 27.83 166 PRO A N 1
ATOM 1262 C CA . PRO A 1 166 ? -7.963 24.569 -18.192 1.00 27.83 166 PRO A CA 1
ATOM 1263 C C . PRO A 1 166 ? -6.994 23.588 -17.509 1.00 27.83 166 PRO A C 1
ATOM 1265 O O . PRO A 1 166 ? -6.144 24.013 -16.719 1.00 27.83 166 PRO A O 1
ATOM 1268 N N . PRO A 1 167 ? -7.051 22.282 -17.838 1.00 28.28 167 PRO A N 1
ATOM 1269 C CA . PRO A 1 167 ? -6.112 21.311 -17.298 1.00 28.28 167 PRO A CA 1
ATOM 1270 C C . PRO A 1 167 ? -4.698 21.659 -17.768 1.00 28.28 167 PRO A C 1
ATOM 1272 O O . PRO A 1 167 ? -4.391 21.672 -18.964 1.00 28.28 167 PRO A O 1
ATOM 1275 N N . ARG A 1 168 ? -3.823 21.953 -16.802 1.00 24.39 168 ARG A N 1
ATOM 1276 C CA . ARG A 1 168 ? -2.384 22.063 -17.031 1.00 24.39 168 ARG A CA 1
ATOM 1277 C C . ARG A 1 168 ? -1.908 20.743 -17.634 1.00 24.39 168 ARG A C 1
ATOM 1279 O O . ARG A 1 168 ? -2.098 19.683 -17.044 1.00 24.39 168 ARG A O 1
ATOM 1286 N N . ARG A 1 169 ? -1.285 20.819 -18.813 1.00 31.53 169 ARG A N 1
ATOM 1287 C CA . ARG A 1 169 ? -0.505 19.728 -19.409 1.00 31.53 169 ARG A CA 1
ATOM 1288 C C . ARG A 1 169 ? 0.648 19.381 -18.459 1.00 31.53 169 ARG A C 1
ATOM 1290 O O . ARG A 1 169 ? 1.717 19.973 -18.549 1.00 31.53 169 ARG A O 1
ATOM 1297 N N . GLY A 1 170 ? 0.410 18.459 -17.532 1.00 23.00 170 GLY A N 1
ATOM 1298 C CA . GLY A 1 170 ? 1.443 17.788 -16.750 1.00 23.00 170 GLY A CA 1
ATOM 1299 C C . GLY A 1 170 ? 1.886 16.539 -17.500 1.00 23.00 170 GLY A C 1
ATOM 1300 O O . GLY A 1 170 ? 1.079 15.649 -17.761 1.00 23.00 170 GLY A O 1
ATOM 1301 N N . GLY A 1 171 ? 3.149 16.497 -17.917 1.00 23.28 171 GLY A N 1
ATOM 1302 C CA . GLY A 1 171 ? 3.741 15.310 -18.520 1.00 23.28 171 GLY A CA 1
ATOM 1303 C C . GLY A 1 171 ? 3.825 14.189 -17.489 1.00 23.28 171 GLY A C 1
ATOM 1304 O O . GLY A 1 171 ? 4.558 14.303 -16.515 1.00 23.28 171 GLY A O 1
ATOM 1305 N N . HIS A 1 172 ? 3.087 13.105 -17.713 1.00 27.70 172 HIS A N 1
ATOM 1306 C CA . HIS A 1 172 ? 3.274 11.854 -16.987 1.00 27.70 172 HIS A CA 1
ATOM 1307 C C . HIS A 1 172 ? 4.237 10.970 -17.782 1.00 27.70 172 HIS A C 1
ATOM 1309 O O . HIS A 1 172 ? 3.999 10.669 -18.956 1.00 27.70 172 HIS A O 1
ATOM 1315 N N . LEU A 1 173 ? 5.340 10.578 -17.146 1.00 26.14 173 LEU A N 1
ATOM 1316 C CA . LEU A 1 173 ? 6.335 9.668 -17.700 1.00 26.14 173 LEU A CA 1
ATOM 1317 C C . LEU A 1 173 ? 5.670 8.319 -18.023 1.00 26.14 173 LEU A C 1
ATOM 1319 O O . LEU A 1 173 ? 5.270 7.563 -17.142 1.00 26.14 173 LEU A O 1
ATOM 1323 N N . ARG A 1 174 ? 5.526 8.041 -19.321 1.00 30.25 174 ARG A N 1
ATOM 1324 C CA . ARG A 1 174 ? 5.127 6.742 -19.871 1.00 30.25 174 ARG A CA 1
ATOM 1325 C C . ARG A 1 174 ? 6.361 5.852 -19.941 1.00 30.25 174 ARG A C 1
ATOM 1327 O O . ARG A 1 174 ? 7.349 6.241 -20.561 1.00 30.25 174 ARG A O 1
ATOM 1334 N N . LEU A 1 175 ? 6.286 4.649 -19.376 1.00 25.94 175 LEU A N 1
ATOM 1335 C CA . LEU A 1 175 ? 7.342 3.652 -19.538 1.00 25.94 175 LEU A CA 1
ATOM 1336 C C . LEU A 1 175 ? 7.473 3.267 -21.018 1.00 25.94 175 LEU A C 1
ATOM 1338 O O . LEU A 1 175 ? 6.575 2.668 -21.613 1.00 25.94 175 LEU A O 1
ATOM 1342 N N . ARG A 1 176 ? 8.616 3.657 -21.581 1.00 23.05 176 ARG A N 1
ATOM 1343 C CA . ARG A 1 176 ? 9.214 3.155 -22.812 1.00 23.05 176 ARG A CA 1
ATOM 1344 C C . ARG A 1 176 ? 10.337 2.230 -22.366 1.00 23.05 176 ARG A C 1
ATOM 1346 O O . ARG A 1 176 ? 11.343 2.713 -21.859 1.00 23.05 176 ARG A O 1
ATOM 1353 N N . LEU A 1 177 ? 10.166 0.925 -22.537 1.00 25.78 177 LEU A N 1
ATOM 1354 C CA . LEU A 1 177 ? 11.289 0.000 -22.449 1.00 25.78 177 LEU A CA 1
ATOM 1355 C C . LEU A 1 177 ? 11.926 -0.028 -23.838 1.00 25.78 177 LEU A C 1
ATOM 1357 O O . LEU A 1 177 ? 11.289 -0.427 -24.811 1.00 25.78 177 LEU A O 1
ATOM 1361 N N . ARG A 1 178 ? 13.151 0.493 -23.953 1.00 23.22 178 ARG A N 1
ATOM 1362 C CA . ARG A 1 178 ? 14.020 0.105 -25.063 1.00 23.22 178 ARG A CA 1
ATOM 1363 C C . ARG A 1 178 ? 14.569 -1.272 -24.719 1.00 23.22 178 ARG A C 1
ATOM 1365 O O . ARG A 1 178 ? 15.084 -1.459 -23.622 1.00 23.22 178 ARG A O 1
ATOM 1372 N N . SER A 1 179 ? 14.402 -2.204 -25.652 1.00 29.59 179 SER A N 1
ATOM 1373 C CA . SER A 1 179 ? 15.163 -3.445 -25.691 1.00 29.59 179 SER A CA 1
ATOM 1374 C C . SER A 1 179 ? 16.643 -3.102 -25.632 1.00 29.59 179 SER A C 1
ATOM 1376 O O . SER A 1 179 ? 17.068 -2.223 -26.374 1.00 29.59 179 SER A O 1
ATOM 1378 N N . ASP A 1 180 ? 17.371 -3.731 -24.719 1.00 23.67 180 ASP A N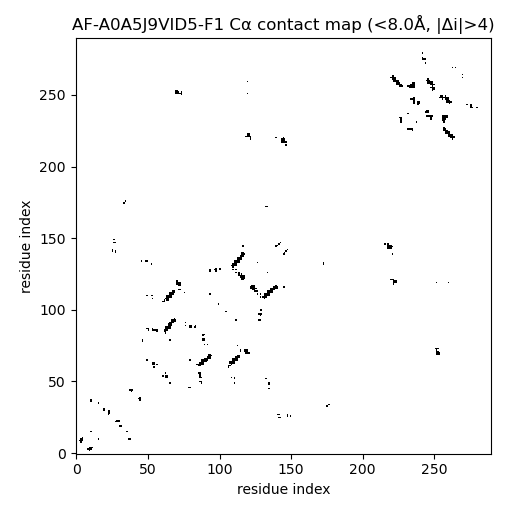 1
ATOM 1379 C CA . ASP A 1 180 ? 18.387 -4.708 -25.095 1.00 23.67 180 ASP A CA 1
ATOM 1380 C C . ASP A 1 180 ? 18.579 -5.685 -23.919 1.00 23.67 180 ASP A C 1
ATOM 1382 O O . ASP A 1 180 ? 18.668 -5.289 -22.761 1.00 23.67 180 ASP A O 1
ATOM 1386 N N . GLU A 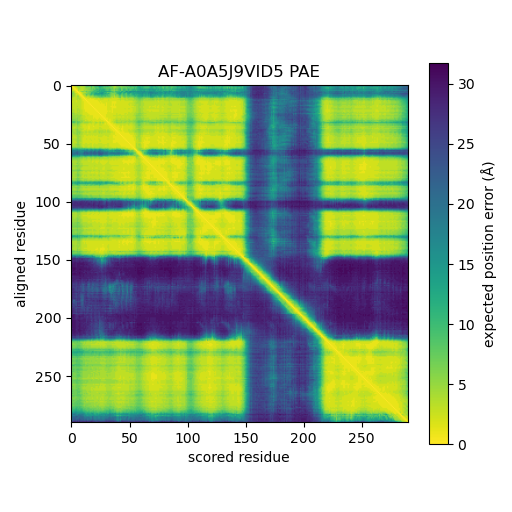1 181 ? 18.472 -6.971 -24.261 1.00 31.89 181 GLU A N 1
ATOM 1387 C CA . GLU A 1 181 ? 18.809 -8.197 -23.522 1.00 31.89 181 GLU A CA 1
ATOM 1388 C C . GLU A 1 181 ? 18.803 -8.183 -21.982 1.00 31.89 181 GLU A C 1
ATOM 1390 O O . GLU A 1 181 ? 19.776 -7.789 -21.348 1.00 31.89 181 GLU A O 1
ATOM 1395 N N . ILE A 1 182 ? 17.792 -8.814 -21.364 1.00 26.36 182 ILE A N 1
ATOM 1396 C CA . ILE A 1 182 ? 17.968 -9.442 -20.043 1.00 26.36 182 ILE A CA 1
ATOM 1397 C C . ILE A 1 182 ? 17.331 -10.838 -20.038 1.00 26.36 182 ILE A C 1
ATOM 1399 O O . ILE A 1 182 ? 16.113 -11.002 -19.967 1.00 26.36 182 ILE A O 1
ATOM 1403 N N . GLN A 1 183 ? 18.200 -11.851 -20.079 1.00 29.64 183 GLN A N 1
ATOM 1404 C CA . GLN A 1 183 ? 17.942 -13.185 -19.542 1.00 29.64 183 GLN A CA 1
ATOM 1405 C C . GLN A 1 183 ? 17.698 -13.075 -18.032 1.00 29.64 183 GLN A C 1
ATOM 1407 O O . GLN A 1 183 ? 18.549 -12.550 -17.319 1.00 29.64 183 GLN A O 1
ATOM 1412 N N . MET A 1 184 ? 16.606 -13.642 -17.515 1.00 24.97 184 MET A N 1
ATOM 1413 C CA . MET A 1 184 ? 16.565 -14.072 -16.115 1.00 24.97 184 MET A CA 1
ATOM 1414 C C . MET A 1 184 ? 15.874 -15.422 -15.953 1.00 24.97 184 MET A C 1
ATOM 1416 O O . MET A 1 184 ? 14.841 -15.721 -16.547 1.00 24.97 184 MET A O 1
ATOM 1420 N N . SER A 1 185 ? 16.553 -16.229 -15.148 1.00 24.66 185 SER A N 1
ATOM 1421 C CA . SER A 1 185 ? 16.396 -17.644 -14.865 1.00 24.66 185 SER A CA 1
ATOM 1422 C C . SER A 1 185 ? 15.173 -18.001 -14.019 1.00 24.66 185 SER A C 1
ATOM 1424 O O . SER A 1 185 ? 14.615 -17.190 -13.287 1.00 24.66 185 SER A O 1
ATOM 1426 N N . GLN A 1 186 ? 14.830 -19.282 -14.132 1.00 27.64 186 GLN A N 1
ATOM 1427 C CA . GLN A 1 186 ? 13.696 -20.015 -13.577 1.00 27.64 186 GLN A CA 1
ATOM 1428 C C . GLN A 1 186 ? 13.507 -19.878 -12.057 1.00 27.64 186 GLN A C 1
ATOM 1430 O O . GLN A 1 186 ? 14.464 -19.959 -11.291 1.00 27.64 186 GLN A O 1
ATOM 1435 N N . ALA A 1 187 ? 12.241 -19.833 -11.635 1.00 26.64 187 ALA A N 1
ATOM 1436 C CA . ALA A 1 187 ? 11.798 -20.312 -10.329 1.00 26.64 187 ALA A CA 1
ATOM 1437 C C . ALA A 1 187 ? 10.447 -21.030 -10.496 1.00 26.64 187 ALA A C 1
ATOM 1439 O O . ALA A 1 187 ? 9.524 -20.515 -11.129 1.00 26.64 187 ALA A O 1
ATOM 1440 N N . GLU A 1 188 ? 10.382 -22.263 -9.997 1.00 27.47 188 GLU A N 1
ATOM 1441 C CA . GLU A 1 188 ? 9.283 -23.218 -10.150 1.00 27.47 188 GLU A CA 1
ATOM 1442 C C . GLU A 1 188 ? 7.940 -22.704 -9.614 1.00 27.47 188 GLU A C 1
ATOM 1444 O O . GLU A 1 188 ? 7.838 -22.237 -8.482 1.00 27.47 188 GLU A O 1
ATOM 1449 N N . CYS A 1 189 ? 6.871 -22.921 -10.385 1.00 25.98 189 CYS A N 1
ATOM 1450 C CA . CYS A 1 189 ? 5.503 -22.867 -9.884 1.00 25.98 189 CYS A CA 1
ATOM 1451 C C . CYS A 1 189 ? 4.860 -24.252 -10.052 1.00 25.98 189 CYS A C 1
ATOM 1453 O O . CYS A 1 189 ? 4.661 -24.735 -11.171 1.00 25.98 189 CYS A O 1
ATOM 1455 N N . ARG A 1 190 ? 4.575 -24.921 -8.928 1.00 23.80 190 ARG A N 1
ATOM 1456 C CA . ARG A 1 190 ? 3.831 -26.189 -8.886 1.00 23.80 190 ARG A CA 1
ATOM 1457 C C . ARG A 1 190 ? 2.400 -25.952 -9.378 1.00 23.80 190 ARG A C 1
ATOM 1459 O O . ARG A 1 190 ? 1.694 -25.103 -8.845 1.00 23.80 190 ARG A O 1
ATOM 1466 N N . ARG A 1 191 ? 1.969 -26.720 -10.383 1.00 28.27 191 ARG A N 1
ATOM 1467 C CA . ARG A 1 191 ? 0.590 -26.707 -10.896 1.00 28.27 191 ARG A CA 1
ATOM 1468 C C . ARG A 1 191 ? -0.336 -27.510 -9.987 1.00 28.27 191 ARG A C 1
ATOM 1470 O O . ARG A 1 191 ? -0.027 -28.652 -9.657 1.00 28.27 191 ARG A O 1
ATOM 1477 N N . VAL A 1 192 ? -1.509 -26.954 -9.702 1.00 25.08 192 VAL A N 1
ATOM 1478 C CA . VAL A 1 192 ? -2.719 -27.731 -9.403 1.00 25.08 192 VAL A CA 1
ATOM 1479 C C . VAL A 1 192 ? -3.365 -28.071 -10.748 1.00 25.08 192 VAL A C 1
ATOM 1481 O O . VAL A 1 192 ? -3.594 -27.184 -11.568 1.00 25.08 192 VAL A O 1
ATOM 1484 N N . ALA A 1 193 ? -3.586 -29.357 -11.015 1.00 25.97 193 ALA A N 1
ATOM 1485 C CA . ALA A 1 193 ? -4.275 -29.824 -12.213 1.00 25.97 193 ALA A CA 1
ATOM 1486 C C . ALA A 1 193 ? -5.792 -29.802 -11.981 1.00 25.97 193 ALA A C 1
ATOM 1488 O O . ALA A 1 193 ? -6.265 -30.355 -10.991 1.00 25.97 193 ALA A O 1
ATOM 1489 N N . VAL A 1 194 ? -6.550 -29.207 -12.905 1.00 28.08 194 VAL A N 1
ATOM 1490 C CA . VAL A 1 194 ? -8.008 -29.382 -12.985 1.00 28.08 194 VAL A CA 1
ATOM 1491 C C . VAL A 1 194 ? -8.289 -30.500 -14.003 1.00 28.08 194 VAL A C 1
ATOM 1493 O O . VAL A 1 194 ? -7.806 -30.401 -15.134 1.00 28.08 194 VAL A O 1
ATOM 1496 N N . PRO A 1 195 ? -9.004 -31.582 -13.635 1.00 26.45 195 PRO A N 1
ATOM 1497 C CA . PRO A 1 195 ? -9.312 -32.688 -14.542 1.00 26.45 195 PRO A CA 1
ATOM 1498 C C . PRO A 1 195 ? -10.246 -32.299 -15.698 1.00 26.45 195 PRO A C 1
ATOM 1500 O O . PRO A 1 195 ? -11.186 -31.527 -15.541 1.00 26.45 195 PRO A O 1
ATOM 1503 N N . SER A 1 196 ? -10.020 -32.912 -16.856 1.00 30.31 196 SER A N 1
ATOM 1504 C CA . SER A 1 196 ? -10.627 -32.605 -18.156 1.00 30.31 196 SER A CA 1
ATOM 1505 C C . SER A 1 196 ? -11.962 -33.320 -18.449 1.00 30.31 196 SER A C 1
ATOM 1507 O O . SER A 1 196 ? -12.159 -33.812 -19.556 1.00 30.31 196 SER A O 1
ATOM 1509 N N . HIS A 1 197 ? -12.901 -33.381 -17.497 1.00 31.59 197 HIS A N 1
ATOM 1510 C CA . HIS A 1 197 ? -14.205 -34.042 -17.723 1.00 31.59 197 HIS A CA 1
ATOM 1511 C C . HIS A 1 197 ? -15.458 -33.235 -17.346 1.00 31.59 197 HIS A C 1
ATOM 1513 O O . HIS A 1 197 ? -16.529 -33.813 -17.204 1.00 31.59 197 HIS A O 1
ATOM 1519 N N . LEU A 1 198 ? -15.379 -31.906 -17.258 1.00 28.11 198 LEU A N 1
ATOM 1520 C CA . LEU A 1 198 ? -16.573 -31.055 -17.167 1.00 28.11 198 LEU A CA 1
ATOM 1521 C C . LEU A 1 198 ? -16.657 -30.160 -18.404 1.00 28.11 198 LEU A C 1
ATOM 1523 O O . LEU A 1 198 ? -16.269 -28.995 -18.395 1.00 28.11 198 LEU A O 1
ATOM 1527 N N . ALA A 1 199 ? -17.107 -30.768 -19.502 1.00 25.05 199 ALA A N 1
ATOM 1528 C CA . ALA A 1 199 ? -17.577 -30.042 -20.668 1.00 25.05 199 ALA A CA 1
ATOM 1529 C C . ALA A 1 199 ? -18.930 -29.383 -20.356 1.00 25.05 199 ALA A C 1
ATOM 1531 O O . ALA A 1 199 ? -19.753 -29.929 -19.627 1.00 25.05 199 ALA A O 1
ATOM 1532 N N . ALA A 1 200 ? -19.084 -28.191 -20.921 1.00 37.16 200 ALA A N 1
ATOM 1533 C CA . ALA A 1 200 ? -20.202 -27.266 -20.848 1.00 37.16 200 ALA A CA 1
ATOM 1534 C C . ALA A 1 200 ? -21.609 -27.888 -20.857 1.00 37.16 200 ALA A C 1
ATOM 1536 O O . ALA A 1 200 ? -21.944 -28.607 -21.792 1.00 37.16 200 ALA A O 1
ATOM 1537 N N . GLU A 1 201 ? -22.468 -27.434 -19.938 1.00 27.45 201 GLU A N 1
ATOM 1538 C CA . GLU A 1 201 ? -23.899 -27.250 -20.200 1.00 27.45 201 GLU A CA 1
ATOM 1539 C C . GLU A 1 201 ? -24.429 -25.984 -19.496 1.00 27.45 201 GLU A C 1
ATOM 1541 O O . GLU A 1 201 ? -24.316 -25.816 -18.287 1.00 27.45 201 GLU A O 1
ATOM 1546 N N . ASN A 1 202 ? -25.037 -25.125 -20.319 1.00 25.67 202 ASN A N 1
ATOM 1547 C CA . ASN A 1 202 ? -25.851 -23.933 -20.058 1.00 25.67 202 ASN A CA 1
ATOM 1548 C C . ASN A 1 202 ? -25.238 -22.623 -19.495 1.00 25.67 202 ASN A C 1
ATOM 1550 O O . ASN A 1 202 ? -24.579 -22.619 -18.456 1.00 25.67 202 ASN A O 1
ATOM 1554 N N . PRO A 1 203 ? -25.526 -21.466 -20.145 1.00 39.25 203 PRO A N 1
ATOM 1555 C CA . PRO A 1 203 ? -25.012 -20.159 -19.757 1.00 39.25 203 PRO A CA 1
ATOM 1556 C C . PRO A 1 203 ? -26.023 -19.375 -18.902 1.00 39.25 203 PRO A C 1
ATOM 1558 O O . PRO A 1 203 ? -27.042 -18.901 -19.401 1.00 39.25 203 PRO A O 1
ATOM 1561 N N . SER A 1 204 ? -25.730 -19.179 -17.617 1.00 24.67 204 SER A N 1
ATOM 1562 C CA . SER A 1 204 ? -26.115 -17.983 -16.839 1.00 24.67 204 SER A CA 1
ATOM 1563 C C . SER A 1 204 ? -25.658 -18.101 -15.382 1.00 24.67 204 SER A C 1
ATOM 1565 O O . SER A 1 204 ? -25.519 -19.223 -14.902 1.00 24.67 204 SER A O 1
ATOM 1567 N N . PRO A 1 205 ? -25.477 -16.989 -14.643 1.00 30.03 205 PRO A N 1
ATOM 1568 C CA . PRO A 1 205 ? -25.808 -15.615 -15.002 1.00 30.03 205 PRO A CA 1
ATOM 1569 C C . PRO A 1 205 ? -24.560 -14.726 -15.057 1.00 30.03 205 PRO A C 1
ATOM 1571 O O . PRO A 1 205 ? -23.743 -14.694 -14.138 1.00 30.03 205 PRO A O 1
ATOM 1574 N N . VAL A 1 206 ? -24.459 -13.908 -16.104 1.00 29.06 206 VAL A N 1
ATOM 1575 C CA . VAL A 1 206 ? -23.795 -12.612 -15.949 1.00 29.06 206 VAL A CA 1
ATOM 1576 C C . VAL A 1 206 ? -24.581 -11.907 -14.851 1.00 29.06 206 VAL A C 1
ATOM 1578 O O . VAL A 1 206 ? -25.734 -11.528 -15.060 1.00 29.06 206 VAL A O 1
ATOM 1581 N N . LEU A 1 207 ? -23.998 -11.810 -13.658 1.00 23.53 207 LEU A N 1
ATOM 1582 C CA . LEU A 1 207 ? -24.541 -11.001 -12.582 1.00 23.53 207 LEU A CA 1
ATOM 1583 C C . LEU A 1 207 ? -24.480 -9.545 -13.056 1.00 23.53 207 LEU A C 1
ATOM 1585 O O . LEU A 1 207 ? -23.490 -8.839 -12.880 1.00 23.53 207 LEU A O 1
ATOM 1589 N N . HIS A 1 208 ? -25.549 -9.124 -13.725 1.00 27.91 208 HIS A N 1
ATOM 1590 C CA . HIS A 1 208 ? -25.929 -7.736 -13.922 1.00 27.91 208 HIS A CA 1
ATOM 1591 C C . HIS A 1 208 ? -26.133 -7.109 -12.534 1.00 27.91 208 HIS A C 1
ATOM 1593 O O . HIS A 1 208 ? -27.246 -7.027 -12.028 1.00 27.91 208 HIS A O 1
ATOM 1599 N N . LEU A 1 209 ? -25.045 -6.674 -11.904 1.00 26.62 209 LEU A N 1
ATOM 1600 C CA . LEU A 1 209 ? -25.070 -5.742 -10.777 1.00 26.62 209 LEU A CA 1
ATOM 1601 C C . LEU A 1 209 ? -24.032 -4.636 -10.986 1.00 26.62 209 LEU A C 1
ATOM 1603 O O . LEU A 1 209 ? -23.276 -4.271 -10.097 1.00 26.62 209 LEU A O 1
ATOM 1607 N N . LEU A 1 210 ? -24.051 -4.035 -12.173 1.00 34.94 210 LEU A N 1
ATOM 1608 C CA . LEU A 1 210 ? -23.886 -2.590 -12.243 1.00 34.94 210 LEU A CA 1
ATOM 1609 C C . LEU A 1 210 ? -25.288 -2.026 -12.439 1.00 34.94 210 LEU A C 1
ATOM 1611 O O . LEU A 1 210 ? -25.709 -1.731 -13.555 1.00 34.94 210 LEU A O 1
ATOM 1615 N N . GLN A 1 211 ? -26.051 -1.954 -11.344 1.00 31.06 211 GLN A N 1
ATOM 1616 C CA . GLN A 1 211 ? -27.236 -1.105 -11.318 1.00 31.06 211 GLN A CA 1
ATOM 1617 C C . GLN A 1 211 ? -26.757 0.308 -11.651 1.00 31.06 211 GLN A C 1
ATOM 1619 O O . GLN A 1 211 ? -26.101 0.958 -10.841 1.00 31.06 211 GLN A O 1
ATOM 1624 N N . ALA A 1 212 ? -27.058 0.756 -12.868 1.00 34.12 212 ALA A N 1
ATOM 1625 C CA . ALA A 1 212 ? -26.573 1.993 -13.473 1.00 34.12 212 ALA A CA 1
ATOM 1626 C C . ALA A 1 212 ? -27.088 3.280 -12.793 1.00 34.12 212 ALA A C 1
ATOM 1628 O O . ALA A 1 212 ? -27.101 4.331 -13.420 1.00 34.12 212 ALA A O 1
ATOM 1629 N N . ASN A 1 213 ? -27.540 3.216 -11.535 1.00 35.72 213 ASN A N 1
ATOM 1630 C CA . ASN A 1 213 ? -28.142 4.353 -10.843 1.00 35.72 213 ASN A CA 1
ATOM 1631 C C . ASN A 1 213 ? -27.999 4.361 -9.312 1.00 35.72 213 ASN A C 1
ATOM 1633 O O . ASN A 1 213 ? -28.688 5.125 -8.640 1.00 35.72 213 ASN A O 1
ATOM 1637 N N . GLN A 1 214 ? -27.099 3.562 -8.733 1.00 32.06 214 GLN A N 1
ATOM 1638 C CA . GLN A 1 214 ? -26.676 3.803 -7.352 1.00 32.06 214 GLN A CA 1
ATOM 1639 C C . GLN A 1 214 ? -25.400 4.644 -7.373 1.00 32.06 214 GLN A C 1
ATOM 1641 O O . GLN A 1 214 ? -24.448 4.307 -8.075 1.00 32.06 214 GLN A O 1
ATOM 1646 N N . ARG A 1 215 ? -25.368 5.744 -6.603 1.00 36.66 215 ARG A N 1
ATOM 1647 C CA . ARG A 1 215 ? -24.098 6.363 -6.199 1.00 36.66 215 ARG A CA 1
ATOM 1648 C C . ARG A 1 215 ? -23.301 5.252 -5.534 1.00 36.66 215 ARG A C 1
ATOM 1650 O O . ARG A 1 215 ? -23.639 4.862 -4.420 1.00 36.66 215 ARG A O 1
ATOM 1657 N N . ALA A 1 216 ? -22.311 4.706 -6.231 1.00 43.22 216 ALA A N 1
ATOM 1658 C CA . ALA A 1 216 ? -21.423 3.748 -5.616 1.00 43.22 216 ALA A CA 1
ATOM 1659 C C . ALA A 1 216 ? -20.806 4.440 -4.385 1.00 43.22 216 ALA A C 1
ATOM 1661 O O . ALA A 1 216 ? -20.364 5.591 -4.422 1.00 43.22 216 ALA A O 1
ATOM 1662 N N . VAL A 1 217 ? -20.929 3.792 -3.234 1.00 45.72 217 VAL A N 1
ATOM 1663 C CA . VAL A 1 217 ? -20.250 4.219 -2.016 1.00 45.72 217 VAL A CA 1
ATOM 1664 C C . VAL A 1 217 ? -18.900 3.528 -2.078 1.00 45.72 217 VAL A C 1
ATOM 1666 O O . VAL A 1 217 ? -18.837 2.320 -2.287 1.00 45.72 217 VAL A O 1
ATOM 1669 N N . SER A 1 218 ? -17.812 4.291 -2.003 1.00 54.62 218 SER A N 1
ATOM 1670 C CA . SER A 1 218 ? -16.469 3.716 -2.085 1.00 54.62 218 SER A CA 1
ATOM 1671 C C . SER A 1 218 ? -16.271 2.807 -0.875 1.00 54.62 218 SER A C 1
ATOM 1673 O O . SER A 1 218 ? -16.227 3.310 0.245 1.00 54.62 218 SER A O 1
ATOM 1675 N N . SER A 1 219 ? -16.176 1.491 -1.069 1.00 70.50 219 SER A N 1
ATOM 1676 C CA . SER A 1 219 ? -15.800 0.567 0.005 1.00 70.50 219 SER A CA 1
ATOM 1677 C C . SER A 1 219 ? -14.285 0.559 0.134 1.00 70.50 219 SER A C 1
ATOM 1679 O O . SER A 1 219 ? -13.586 0.159 -0.783 1.00 70.50 219 SER A O 1
ATOM 1681 N N . THR A 1 220 ? -13.736 1.041 1.241 1.00 82.06 220 THR A N 1
ATOM 1682 C CA . THR A 1 220 ? -12.285 1.037 1.438 1.00 82.06 220 THR A CA 1
ATOM 1683 C C . THR A 1 220 ? -11.794 -0.381 1.737 1.00 82.06 220 THR A C 1
ATOM 1685 O O . THR A 1 220 ? -12.476 -1.170 2.385 1.00 82.06 220 THR A O 1
ATOM 1688 N N . ALA A 1 221 ? -10.583 -0.728 1.292 1.00 84.62 221 ALA A N 1
ATOM 1689 C CA . ALA A 1 221 ? -9.979 -2.020 1.637 1.00 84.62 221 ALA A CA 1
ATOM 1690 C C . ALA A 1 221 ? -9.660 -2.138 3.139 1.00 84.62 221 ALA A C 1
ATOM 1692 O O . ALA A 1 221 ? -9.600 -3.231 3.713 1.00 84.62 221 ALA A O 1
ATOM 1693 N N . TYR A 1 222 ? -9.428 -0.991 3.771 1.00 89.44 222 TYR A N 1
ATOM 1694 C CA . TYR A 1 222 ? -8.971 -0.882 5.141 1.00 89.44 222 TYR A CA 1
ATOM 1695 C C . TYR A 1 222 ? -9.726 0.220 5.874 1.00 89.44 222 TYR A C 1
ATOM 1697 O O . TYR A 1 222 ? -10.083 1.241 5.282 1.00 89.44 222 TYR A O 1
ATOM 1705 N N . ALA A 1 223 ? -9.894 0.033 7.180 1.00 91.44 223 ALA A N 1
ATOM 1706 C CA . ALA A 1 223 ? -10.150 1.131 8.096 1.00 91.44 223 ALA A CA 1
ATOM 1707 C C . ALA A 1 223 ? -8.809 1.597 8.676 1.00 91.44 223 ALA A C 1
ATOM 1709 O O . ALA A 1 223 ? -8.078 0.811 9.290 1.00 91.44 223 ALA A O 1
ATOM 1710 N N . TRP A 1 224 ? -8.477 2.869 8.461 1.00 93.88 224 TRP A N 1
ATOM 1711 C CA . TRP A 1 224 ? -7.309 3.515 9.049 1.00 93.88 224 TRP A CA 1
ATOM 1712 C C . TRP A 1 224 ? -7.736 4.291 10.292 1.00 93.88 224 TRP A C 1
ATOM 1714 O O . TRP A 1 224 ? -8.240 5.409 10.210 1.00 93.88 224 TRP A O 1
ATOM 1724 N N . VAL A 1 225 ? -7.611 3.642 11.447 1.00 92.00 225 VAL A N 1
ATOM 1725 C CA . VAL A 1 225 ? -8.218 4.077 12.709 1.00 92.00 225 VAL A CA 1
ATOM 1726 C C . VAL A 1 225 ? -7.188 4.820 13.547 1.00 92.00 225 VAL A C 1
ATOM 1728 O O . VAL A 1 225 ? -6.065 4.342 13.694 1.00 92.00 225 VAL A O 1
ATOM 1731 N N . LYS A 1 226 ? -7.577 5.962 14.124 1.00 93.31 226 LYS A N 1
ATOM 1732 C CA . LYS A 1 226 ? -6.783 6.707 15.107 1.00 93.31 226 LYS A CA 1
ATOM 1733 C C . LYS A 1 226 ? -7.436 6.611 16.481 1.00 93.31 226 LYS A C 1
ATOM 1735 O O . LYS A 1 226 ? -8.593 6.996 16.620 1.00 93.31 226 LYS A O 1
ATOM 1740 N N . CYS A 1 227 ? -6.690 6.195 17.496 1.00 90.06 227 CYS A N 1
ATOM 1741 C CA . CYS A 1 227 ? -7.159 6.276 18.874 1.00 90.06 227 CYS A CA 1
ATOM 1742 C C . CYS A 1 227 ? -7.136 7.738 19.352 1.00 90.06 227 CYS A C 1
ATOM 1744 O O . CYS A 1 227 ? -6.104 8.419 19.274 1.00 90.06 227 CYS A O 1
ATOM 1746 N N . GLY A 1 228 ? -8.302 8.231 19.781 1.00 85.44 228 GLY A N 1
ATOM 1747 C CA . GLY A 1 228 ? -8.525 9.638 20.125 1.00 85.44 228 GLY A CA 1
ATOM 1748 C C . GLY A 1 228 ? -8.145 10.013 21.558 1.00 85.44 228 GLY A C 1
ATOM 1749 O O . GLY A 1 228 ? -7.766 11.157 21.792 1.00 85.44 228 GLY A O 1
ATOM 1750 N N . ARG A 1 229 ? -8.207 9.058 22.492 1.00 83.31 229 ARG A N 1
ATOM 1751 C CA . ARG A 1 229 ? -7.908 9.262 23.914 1.00 83.31 229 ARG A CA 1
ATOM 1752 C C . ARG A 1 229 ? -6.425 9.547 24.148 1.00 83.31 229 ARG A C 1
ATOM 1754 O O . ARG A 1 229 ? -5.562 9.050 23.416 1.00 83.31 229 ARG A O 1
ATOM 1761 N N . GLU A 1 230 ? -6.095 10.353 25.153 1.00 85.50 230 GLU A N 1
ATOM 1762 C CA . GLU A 1 230 ? -4.697 10.716 25.420 1.00 85.50 230 GLU A CA 1
ATOM 1763 C C . GLU A 1 230 ? -3.885 9.522 25.940 1.00 85.50 230 GLU A C 1
ATOM 1765 O O . GLU A 1 230 ? -2.723 9.358 25.558 1.00 85.50 230 GLU A O 1
ATOM 1770 N N . GLU A 1 231 ? -4.511 8.649 26.722 1.00 87.31 231 GLU A N 1
ATOM 1771 C CA . GLU A 1 231 ? -3.948 7.418 27.275 1.00 87.31 231 GLU A CA 1
ATOM 1772 C C . GLU A 1 231 ? -3.680 6.337 26.212 1.00 87.31 231 GLU A C 1
ATOM 1774 O O . GLU A 1 231 ? -2.727 5.562 26.343 1.00 87.31 231 GLU A O 1
ATOM 1779 N N . ASP A 1 232 ? -4.427 6.337 25.103 1.00 88.75 232 ASP A N 1
ATOM 1780 C CA . ASP A 1 232 ? -4.288 5.370 24.006 1.00 88.75 232 ASP A CA 1
ATOM 1781 C C . ASP A 1 232 ? -3.190 5.765 23.009 1.00 88.75 232 ASP A C 1
ATOM 1783 O O . ASP A 1 232 ? -3.407 6.013 21.818 1.00 88.75 232 ASP A O 1
ATOM 1787 N N . GLN A 1 233 ? -1.955 5.819 23.504 1.00 92.00 233 GLN A N 1
ATOM 1788 C CA . GLN A 1 233 ? -0.778 6.154 22.694 1.00 92.00 233 GLN A CA 1
ATOM 1789 C C . GLN A 1 233 ? -0.409 5.048 21.689 1.00 92.00 233 GLN A C 1
ATOM 1791 O O . GLN A 1 233 ? 0.194 5.329 20.649 1.00 92.00 233 GLN A O 1
ATOM 1796 N N . ASN A 1 234 ? -0.752 3.791 21.992 1.00 95.31 234 ASN A N 1
ATOM 1797 C CA . ASN A 1 234 ? -0.509 2.635 21.131 1.00 95.31 234 ASN A CA 1
ATOM 1798 C C . ASN A 1 234 ? -1.836 1.967 20.767 1.00 95.31 234 ASN A C 1
ATOM 1800 O O . ASN A 1 234 ? -2.303 1.053 21.446 1.00 95.31 234 ASN A O 1
ATOM 1804 N N . CYS A 1 235 ? -2.412 2.417 19.656 1.00 94.69 235 CYS A N 1
ATOM 1805 C CA . CYS A 1 235 ? -3.746 2.012 19.231 1.00 94.69 235 CYS A CA 1
ATOM 1806 C C . CYS A 1 235 ? -3.816 0.530 18.842 1.00 94.69 235 CYS A C 1
ATOM 1808 O O . CYS A 1 235 ? -4.843 -0.118 19.019 1.00 94.69 235 CYS A O 1
ATOM 1810 N N . TYR A 1 236 ? -2.705 -0.041 18.362 1.00 95.69 236 TYR A N 1
ATOM 1811 C CA . TYR A 1 236 ? -2.617 -1.479 18.115 1.00 95.69 236 TYR A CA 1
ATOM 1812 C C . TYR A 1 236 ? -2.810 -2.284 19.404 1.00 95.69 236 TYR A C 1
ATOM 1814 O O . TYR A 1 236 ? -3.583 -3.238 19.406 1.00 95.69 236 TYR A O 1
ATOM 1822 N N . GLU A 1 237 ? -2.154 -1.893 20.500 1.00 96.69 237 GLU A N 1
ATOM 1823 C CA . GLU A 1 237 ? -2.313 -2.582 21.785 1.00 96.69 237 GLU A CA 1
ATOM 1824 C C . GLU A 1 237 ? -3.700 -2.340 22.398 1.00 96.69 237 GLU A C 1
ATOM 1826 O O . GLU A 1 237 ? -4.263 -3.265 22.981 1.00 96.69 237 GLU A O 1
ATOM 1831 N N . THR A 1 238 ? -4.295 -1.154 22.216 1.00 94.06 238 THR A N 1
ATOM 1832 C CA . THR A 1 238 ? -5.688 -0.878 22.623 1.00 94.06 238 THR A CA 1
ATOM 1833 C C . THR A 1 238 ? -6.667 -1.826 21.922 1.00 94.06 238 THR A C 1
ATOM 1835 O O . THR A 1 238 ? -7.404 -2.551 22.589 1.00 94.06 238 THR A O 1
ATOM 1838 N N . LEU A 1 239 ? -6.610 -1.931 20.588 1.00 94.31 239 LEU A N 1
ATOM 1839 C CA . LEU A 1 239 ? -7.457 -2.869 19.837 1.00 94.31 239 LEU A CA 1
ATOM 1840 C C . LEU A 1 239 ? -7.159 -4.328 20.200 1.00 94.31 239 LEU A C 1
ATOM 1842 O O . LEU A 1 239 ? -8.075 -5.143 20.307 1.00 94.31 239 LEU A O 1
ATOM 1846 N N . ARG A 1 240 ? -5.890 -4.669 20.442 1.00 96.69 240 ARG A N 1
ATOM 1847 C CA . ARG A 1 240 ? -5.494 -6.026 20.830 1.00 96.69 240 ARG A CA 1
ATOM 1848 C C . ARG A 1 240 ? -6.096 -6.447 22.171 1.00 96.69 240 ARG A C 1
ATOM 1850 O O . ARG A 1 240 ? -6.490 -7.605 22.291 1.00 96.69 240 ARG A O 1
ATOM 1857 N N . LYS A 1 241 ? -6.206 -5.540 23.150 1.00 94.56 241 LYS A N 1
ATOM 1858 C CA . LYS A 1 241 ? -6.902 -5.798 24.429 1.00 94.56 241 LYS A CA 1
ATOM 1859 C C . LYS A 1 241 ? -8.389 -6.100 24.227 1.00 94.56 241 LYS A C 1
ATOM 1861 O O . LYS A 1 241 ? -8.928 -6.942 24.933 1.00 94.56 241 LYS A O 1
ATOM 1866 N N . ALA A 1 242 ? -9.012 -5.491 23.219 1.00 93.19 242 ALA A N 1
ATOM 1867 C CA . ALA A 1 242 ? -10.372 -5.804 22.772 1.00 93.19 242 ALA A CA 1
ATOM 1868 C C . ALA A 1 242 ? -10.448 -7.051 21.865 1.00 93.19 242 ALA A C 1
ATOM 1870 O O . ALA A 1 242 ? -11.449 -7.287 21.195 1.00 93.19 242 ALA A O 1
ATOM 1871 N N . ASN A 1 243 ? -9.384 -7.861 21.804 1.00 96.62 243 ASN A N 1
ATOM 1872 C CA . ASN A 1 243 ? -9.256 -9.026 20.928 1.00 96.62 243 ASN A CA 1
ATOM 1873 C C . ASN A 1 243 ? -9.351 -8.703 19.423 1.00 96.62 243 ASN A C 1
ATOM 1875 O O . ASN A 1 243 ? -9.664 -9.579 18.618 1.00 96.62 243 ASN A O 1
ATOM 1879 N N . ILE A 1 244 ? -9.049 -7.477 18.998 1.00 95.88 244 ILE A N 1
ATOM 1880 C CA . ILE A 1 244 ? -9.029 -7.089 17.583 1.00 95.88 244 ILE A CA 1
ATOM 1881 C C . ILE A 1 244 ? -7.581 -7.075 17.084 1.00 95.88 244 ILE A C 1
ATOM 1883 O O . ILE A 1 244 ? -6.767 -6.237 17.474 1.00 95.88 244 ILE A O 1
ATOM 1887 N N . ILE A 1 245 ? -7.248 -7.998 16.178 1.00 94.44 245 ILE A N 1
ATOM 1888 C CA . ILE A 1 245 ? -5.924 -8.038 15.544 1.00 94.44 245 ILE A CA 1
ATOM 1889 C C . ILE A 1 245 ? -5.892 -7.030 14.394 1.00 94.44 245 ILE A C 1
ATOM 1891 O O . ILE A 1 245 ? -6.593 -7.173 13.394 1.00 94.44 245 ILE A O 1
ATOM 1895 N N . SER A 1 246 ? -5.029 -6.029 14.525 1.00 94.62 246 SER A N 1
ATOM 1896 C CA . SER A 1 246 ? -4.824 -4.970 13.535 1.00 94.62 246 SER A CA 1
ATOM 1897 C C . SER A 1 246 ? -3.345 -4.871 13.125 1.00 94.62 246 SER A C 1
ATOM 1899 O O . SER A 1 246 ? -2.525 -5.712 13.500 1.00 94.62 246 SER A O 1
ATOM 1901 N N . ARG A 1 247 ? -2.977 -3.887 12.299 1.00 95.38 247 ARG A N 1
ATOM 1902 C CA . ARG A 1 247 ? -1.579 -3.595 11.939 1.00 95.38 247 ARG A CA 1
ATOM 1903 C C . ARG A 1 247 ? -1.199 -2.221 12.480 1.00 95.38 247 ARG A C 1
ATOM 1905 O O . ARG A 1 247 ? -1.749 -1.226 12.022 1.00 95.38 247 ARG A O 1
ATOM 1912 N N . SER A 1 248 ? -0.249 -2.181 13.416 1.00 97.06 248 SER A N 1
ATOM 1913 C CA . SER A 1 248 ? 0.246 -0.933 14.015 1.00 97.06 248 SER A CA 1
ATOM 1914 C C . SER A 1 248 ? 0.676 0.070 12.954 1.00 97.06 248 SER A C 1
ATOM 1916 O O . SER A 1 248 ? 1.467 -0.271 12.080 1.00 97.06 248 SER A O 1
ATOM 1918 N N . GLY A 1 249 ? 0.217 1.315 13.060 1.00 94.19 249 GLY A N 1
ATOM 1919 C CA . GLY A 1 249 ? 0.549 2.347 12.090 1.00 94.19 249 GLY A CA 1
ATOM 1920 C C . GLY A 1 249 ? 2.028 2.721 12.047 1.00 94.19 249 GLY A C 1
ATOM 1921 O O . GLY A 1 249 ? 2.502 3.197 11.019 1.00 94.19 249 GLY A O 1
ATOM 1922 N N . ALA A 1 250 ? 2.783 2.400 13.102 1.00 96.75 250 ALA A N 1
ATOM 1923 C CA . ALA A 1 250 ? 4.233 2.560 13.128 1.00 96.75 250 ALA A CA 1
ATOM 1924 C C . ALA A 1 250 ? 4.944 1.757 12.025 1.00 96.75 250 ALA A C 1
ATOM 1926 O O . ALA A 1 250 ? 5.989 2.185 11.540 1.00 96.75 250 ALA A O 1
ATOM 1927 N N . VAL A 1 251 ? 4.378 0.625 11.576 1.00 95.62 251 VAL A N 1
ATOM 1928 C CA . VAL A 1 251 ? 4.960 -0.147 10.458 1.00 95.62 251 VAL A CA 1
ATOM 1929 C C . VAL A 1 251 ? 4.845 0.597 9.126 1.00 95.62 251 VAL A C 1
ATOM 1931 O O . VAL A 1 251 ? 5.648 0.371 8.231 1.00 95.62 251 VAL A O 1
ATOM 1934 N N . ASN A 1 252 ? 3.873 1.506 9.009 1.00 95.00 252 ASN A N 1
ATOM 1935 C CA . ASN A 1 252 ? 3.666 2.393 7.865 1.00 95.00 252 ASN A CA 1
ATOM 1936 C C . ASN A 1 252 ? 4.347 3.765 8.062 1.00 95.00 252 ASN A C 1
ATOM 1938 O O . ASN A 1 252 ? 3.994 4.716 7.370 1.00 95.00 252 ASN A O 1
ATOM 1942 N N . GLU A 1 253 ? 5.257 3.879 9.040 1.00 96.56 253 GLU A N 1
ATOM 1943 C CA . GLU A 1 253 ? 5.893 5.130 9.494 1.00 96.56 253 GLU A CA 1
ATOM 1944 C C . GLU A 1 253 ? 4.917 6.216 9.987 1.00 96.56 253 GLU A C 1
ATOM 1946 O O . GLU A 1 253 ? 5.282 7.380 10.139 1.00 96.56 253 GLU A O 1
ATOM 1951 N N . ALA A 1 254 ? 3.680 5.843 10.317 1.00 95.38 254 ALA A N 1
ATOM 1952 C CA . ALA A 1 254 ? 2.739 6.733 10.985 1.00 95.38 254 ALA A CA 1
ATOM 1953 C C . ALA A 1 254 ? 2.927 6.719 12.512 1.00 95.38 254 ALA A C 1
ATOM 1955 O O . ALA A 1 254 ? 3.640 5.892 13.082 1.00 95.38 254 ALA A O 1
ATOM 1956 N N . SER A 1 255 ? 2.223 7.615 13.209 1.00 95.44 255 SER A N 1
ATOM 1957 C CA . SER A 1 255 ? 2.134 7.571 14.674 1.00 95.44 255 SER A CA 1
ATOM 1958 C C . SER A 1 255 ? 1.559 6.227 15.154 1.00 95.44 255 SER A C 1
ATOM 1960 O O . SER A 1 255 ? 0.616 5.705 14.559 1.00 95.44 255 SER A O 1
ATOM 1962 N N . SER A 1 256 ? 2.058 5.707 16.284 1.00 96.38 256 SER A N 1
ATOM 1963 C CA . SER A 1 256 ? 1.522 4.514 16.972 1.00 96.38 256 SER A CA 1
ATOM 1964 C C . SER A 1 256 ? 0.062 4.654 17.412 1.00 96.38 256 SER A C 1
ATOM 1966 O O . SER A 1 256 ? -0.583 3.666 17.763 1.00 96.38 256 SER A O 1
ATOM 1968 N N . ARG A 1 257 ? -0.474 5.878 17.372 1.00 95.00 257 ARG A N 1
ATOM 1969 C CA . ARG A 1 257 ? -1.894 6.171 17.573 1.00 95.00 257 ARG A CA 1
ATOM 1970 C C . ARG A 1 257 ? -2.773 5.720 16.415 1.00 95.00 257 ARG A C 1
ATOM 1972 O O . ARG A 1 257 ? -3.986 5.718 16.576 1.00 95.00 257 ARG A O 1
ATOM 1979 N N . TYR A 1 258 ? -2.188 5.364 15.275 1.00 95.25 258 TYR A N 1
ATOM 1980 C CA . TYR A 1 258 ? -2.916 4.788 14.156 1.00 95.25 258 TYR A CA 1
ATOM 1981 C C . TYR A 1 258 ? -2.776 3.271 14.107 1.00 95.25 258 TYR A C 1
ATOM 1983 O O . TYR A 1 258 ? -1.758 2.701 14.507 1.00 95.25 258 TYR A O 1
ATOM 1991 N N . THR A 1 259 ? -3.790 2.615 13.560 1.00 95.56 259 THR A N 1
ATOM 1992 C CA . THR A 1 259 ? -3.761 1.196 13.228 1.00 95.56 259 THR A CA 1
ATOM 1993 C C . THR A 1 259 ? -4.631 0.904 12.009 1.00 95.56 259 THR A C 1
ATOM 1995 O O . THR A 1 259 ? -5.654 1.549 11.777 1.00 95.56 259 THR A O 1
ATOM 1998 N N . ARG A 1 260 ? -4.215 -0.071 11.200 1.00 95.44 260 ARG A N 1
ATOM 1999 C CA . ARG A 1 260 ? -4.930 -0.511 10.000 1.00 95.44 260 ARG A CA 1
ATOM 2000 C C . ARG A 1 260 ? -5.691 -1.798 10.289 1.00 95.44 260 ARG A C 1
ATOM 2002 O O . ARG A 1 260 ? -5.081 -2.817 10.630 1.00 95.44 260 ARG A O 1
ATOM 2009 N N . VAL A 1 261 ? -7.000 -1.773 10.071 1.00 93.94 261 VAL A N 1
ATOM 2010 C CA . VAL A 1 261 ? -7.896 -2.933 10.185 1.00 93.94 261 VAL A CA 1
ATOM 2011 C C . VAL A 1 261 ? -8.331 -3.375 8.787 1.00 93.94 261 VAL A C 1
ATOM 2013 O O . VAL A 1 261 ? -8.629 -2.544 7.932 1.00 93.94 261 VAL A O 1
ATOM 2016 N N . SER A 1 262 ? -8.314 -4.685 8.530 1.00 91.06 262 SER A N 1
ATOM 2017 C CA . SER A 1 262 ? -8.703 -5.263 7.237 1.00 91.06 262 SER A CA 1
ATOM 2018 C C . SER A 1 262 ? -10.212 -5.412 7.133 1.00 91.06 262 SER A C 1
ATOM 2020 O O . SER A 1 262 ? -10.800 -6.053 7.995 1.00 91.06 262 SER A O 1
ATOM 2022 N N . LEU A 1 263 ? -10.799 -4.904 6.047 1.00 91.19 263 LEU A N 1
ATOM 2023 C CA . LEU A 1 263 ? -12.223 -5.074 5.721 1.00 91.19 263 LEU A CA 1
ATOM 2024 C C . LEU A 1 263 ? -12.447 -6.119 4.610 1.00 91.19 263 LEU A C 1
ATOM 2026 O O . LEU A 1 263 ? -13.554 -6.295 4.130 1.00 91.19 263 LEU A O 1
ATOM 2030 N N . LEU A 1 264 ? -11.376 -6.799 4.185 1.00 88.69 264 LEU A N 1
ATOM 2031 C CA . LEU A 1 264 ? -11.366 -7.752 3.064 1.00 88.69 264 LEU A CA 1
ATOM 2032 C C . LEU A 1 264 ? -11.492 -9.226 3.482 1.00 88.69 264 LEU A C 1
ATOM 2034 O O . LEU A 1 264 ? -11.217 -10.111 2.673 1.00 88.69 264 LEU A O 1
ATOM 2038 N N . LYS A 1 265 ? -11.747 -9.499 4.765 1.00 88.44 265 LYS A N 1
ATOM 2039 C CA . LYS A 1 265 ? -11.820 -10.876 5.275 1.00 88.44 265 LYS A CA 1
ATOM 2040 C C . LYS A 1 265 ? -13.212 -11.475 5.005 1.00 88.44 265 LYS A C 1
ATOM 2042 O O . LYS A 1 265 ? -13.996 -10.871 4.282 1.00 88.44 265 LYS A O 1
ATOM 2047 N N . SER A 1 266 ? -13.488 -12.678 5.515 1.00 92.75 266 SER A N 1
ATOM 2048 C CA . SER A 1 266 ? -14.824 -13.276 5.402 1.00 92.75 266 SER A CA 1
ATOM 2049 C C . SER A 1 266 ? -15.869 -12.469 6.175 1.00 92.75 266 SER A C 1
ATOM 2051 O O . SER A 1 266 ? -15.521 -11.701 7.073 1.00 92.75 266 SER A O 1
ATOM 2053 N N . ASP A 1 267 ? -17.144 -12.700 5.866 1.00 92.69 267 ASP A N 1
ATOM 2054 C CA . ASP A 1 267 ? -18.261 -12.090 6.594 1.00 92.69 267 ASP A CA 1
ATOM 2055 C C . ASP A 1 267 ? -18.199 -12.437 8.092 1.00 92.69 267 ASP A C 1
ATOM 2057 O O . ASP A 1 267 ? -18.275 -11.537 8.917 1.00 92.69 267 ASP A O 1
ATOM 2061 N N . ASP A 1 268 ? -17.885 -13.689 8.455 1.00 95.31 268 ASP A N 1
ATOM 2062 C CA . ASP A 1 268 ? -17.690 -14.094 9.860 1.00 95.31 268 ASP A CA 1
ATOM 2063 C C . ASP A 1 268 ? -16.612 -13.260 10.579 1.00 95.31 268 ASP A C 1
ATOM 2065 O O . ASP A 1 268 ? -16.766 -12.862 11.734 1.00 95.31 268 ASP A O 1
ATOM 2069 N N . ASP A 1 269 ? -15.489 -12.991 9.901 1.00 93.25 269 ASP A N 1
ATOM 2070 C CA . ASP A 1 269 ? -14.415 -12.162 10.453 1.00 93.25 269 ASP A CA 1
ATOM 2071 C C . ASP A 1 269 ? -14.863 -10.701 10.618 1.00 93.25 269 ASP A C 1
ATOM 2073 O O . ASP A 1 269 ? -14.420 -10.017 11.545 1.00 93.25 269 ASP A O 1
ATOM 2077 N N . PHE A 1 270 ? -15.702 -10.214 9.702 1.00 91.75 270 PHE A N 1
ATOM 2078 C CA . PHE A 1 270 ? -16.239 -8.860 9.723 1.00 91.75 270 PHE A CA 1
ATOM 2079 C C . PHE A 1 270 ? -17.302 -8.685 10.816 1.00 91.75 270 PHE A C 1
ATOM 2081 O O . PHE A 1 270 ? -17.244 -7.706 11.558 1.00 91.75 270 PHE A O 1
ATOM 2088 N N . ASP A 1 271 ? -18.199 -9.650 10.990 1.00 94.62 271 ASP A N 1
ATOM 2089 C CA . ASP A 1 271 ? -19.228 -9.627 12.032 1.00 94.62 271 ASP A CA 1
ATOM 2090 C C . ASP A 1 271 ? -18.598 -9.651 13.430 1.00 94.62 271 ASP A C 1
ATOM 2092 O O . ASP A 1 271 ? -18.923 -8.817 14.278 1.00 94.62 271 ASP A O 1
ATOM 2096 N N . VAL A 1 272 ? -17.600 -10.518 13.648 1.00 96.50 272 VAL A N 1
ATOM 2097 C CA . VAL A 1 272 ? -16.834 -10.553 14.907 1.00 96.50 272 VAL A CA 1
ATOM 2098 C C . VAL A 1 272 ? -16.068 -9.245 15.140 1.00 96.50 272 VAL A C 1
ATOM 2100 O O . VAL A 1 272 ? -15.921 -8.802 16.282 1.00 96.50 272 VAL A O 1
ATOM 2103 N N . LEU A 1 273 ? -15.556 -8.609 14.081 1.00 92.75 273 LEU A N 1
ATOM 2104 C CA . LEU A 1 273 ? -14.927 -7.292 14.189 1.00 92.75 273 LEU A CA 1
ATOM 2105 C C . LEU A 1 273 ? -15.939 -6.235 14.652 1.00 92.75 273 LEU A C 1
ATOM 2107 O O . LEU A 1 273 ? -15.610 -5.446 15.538 1.00 92.75 273 LEU A O 1
ATOM 2111 N N . LEU A 1 274 ? -17.141 -6.212 14.070 1.00 92.88 274 LEU A N 1
ATOM 2112 C CA . LEU A 1 274 ? -18.191 -5.261 14.437 1.00 92.88 274 LEU A CA 1
ATOM 2113 C C . LEU A 1 274 ? -18.659 -5.451 15.882 1.00 92.88 274 LEU A C 1
ATOM 2115 O O . LEU A 1 274 ? -18.773 -4.462 16.604 1.00 92.88 274 LEU A O 1
ATOM 2119 N N . GLU A 1 275 ? -18.868 -6.695 16.313 1.00 95.00 275 GLU A N 1
ATOM 2120 C CA . GLU A 1 275 ? -19.235 -7.030 17.694 1.00 95.00 275 GLU A CA 1
ATOM 2121 C C . GLU A 1 275 ? -18.188 -6.497 18.685 1.00 95.00 275 GLU A C 1
ATOM 2123 O O . GLU A 1 275 ? -18.507 -5.710 19.576 1.00 95.00 275 GLU A O 1
ATOM 2128 N N . ARG A 1 276 ? -16.906 -6.819 18.468 1.00 95.56 276 ARG A N 1
ATOM 2129 C CA . ARG A 1 276 ? -15.814 -6.381 19.356 1.00 95.56 276 ARG A CA 1
ATOM 2130 C C . ARG A 1 276 ? -15.614 -4.868 19.363 1.00 95.56 276 ARG A C 1
ATOM 2132 O O . ARG A 1 276 ? -15.243 -4.306 20.392 1.00 95.56 276 ARG A O 1
ATOM 2139 N N . LEU A 1 277 ? -15.822 -4.203 18.226 1.00 91.12 277 LEU A N 1
ATOM 2140 C CA . LEU A 1 277 ? -15.771 -2.742 18.153 1.00 91.12 277 LEU A CA 1
ATOM 2141 C C . LEU A 1 277 ? -16.932 -2.105 18.920 1.00 91.12 277 LEU A C 1
ATOM 2143 O O . LEU A 1 277 ? -16.712 -1.115 19.614 1.00 91.12 277 LEU A O 1
ATOM 2147 N N . ALA A 1 278 ? -18.141 -2.660 18.815 1.00 91.06 278 ALA A N 1
ATOM 2148 C CA . ALA A 1 278 ? -19.296 -2.174 19.561 1.00 91.06 278 ALA A CA 1
ATOM 2149 C C . ALA A 1 278 ? -19.076 -2.315 21.072 1.00 91.06 278 ALA A C 1
ATOM 2151 O O . ALA A 1 278 ? -19.291 -1.353 21.806 1.00 91.06 278 ALA A O 1
ATOM 2152 N N . ASP A 1 279 ? -18.572 -3.463 21.528 1.00 90.38 279 ASP A N 1
ATOM 2153 C CA . ASP A 1 279 ? -18.245 -3.688 22.939 1.00 90.38 279 ASP A CA 1
ATOM 2154 C C . ASP A 1 279 ? -17.191 -2.704 23.453 1.00 90.38 279 ASP A C 1
ATOM 2156 O O . ASP A 1 279 ? -17.363 -2.122 24.526 1.00 90.38 279 ASP A O 1
ATOM 2160 N N . LEU A 1 280 ? -16.132 -2.466 22.668 1.00 87.88 280 LEU A N 1
ATOM 2161 C CA . LEU A 1 280 ? -15.093 -1.491 22.997 1.00 87.88 280 LEU A CA 1
ATOM 2162 C C . LEU A 1 280 ? -15.686 -0.082 23.150 1.00 87.88 280 LEU A C 1
ATOM 2164 O O . LEU A 1 280 ? -15.496 0.551 24.184 1.00 87.88 280 LEU A O 1
ATOM 2168 N N . VAL A 1 281 ? -16.457 0.386 22.165 1.00 85.69 281 VAL A N 1
ATOM 2169 C CA . VAL A 1 281 ? -17.064 1.730 22.179 1.00 85.69 281 VAL A CA 1
ATOM 2170 C C . VAL A 1 281 ? -18.102 1.883 23.297 1.00 85.69 281 VAL A C 1
ATOM 2172 O O . VAL A 1 281 ? -18.212 2.953 23.896 1.00 85.69 281 VAL A O 1
ATOM 2175 N N . ASN A 1 282 ? -18.861 0.834 23.609 1.00 85.38 282 ASN A N 1
ATOM 2176 C CA . ASN A 1 282 ? -19.836 0.870 24.695 1.00 85.38 282 ASN A CA 1
ATOM 2177 C C . ASN A 1 282 ? -19.141 0.937 26.060 1.00 85.38 282 ASN A C 1
ATOM 2179 O O . ASN A 1 282 ? -19.501 1.781 26.879 1.00 85.38 282 ASN A O 1
ATOM 2183 N N . ALA A 1 283 ? -18.122 0.102 26.297 1.00 80.25 283 ALA A N 1
ATOM 2184 C CA . ALA A 1 283 ? -17.320 0.154 27.522 1.00 80.25 283 ALA A CA 1
ATOM 2185 C C . ALA A 1 283 ? -16.701 1.546 27.724 1.00 80.25 283 ALA A C 1
ATOM 2187 O O . ALA A 1 283 ? -16.745 2.104 28.821 1.00 80.25 283 ALA A O 1
ATOM 2188 N N . GLU A 1 284 ? -16.224 2.146 26.634 1.00 74.12 284 GLU A N 1
ATOM 2189 C CA . GLU A 1 284 ? -15.702 3.505 26.616 1.00 74.12 284 GLU A CA 1
ATOM 2190 C C . GLU A 1 284 ? -16.719 4.565 27.083 1.00 74.12 284 GLU A C 1
ATOM 2192 O O . GLU A 1 284 ? -16.351 5.481 27.822 1.00 74.12 284 GLU A O 1
ATOM 2197 N N . GLN A 1 285 ? -17.985 4.460 26.664 1.00 75.00 285 GLN A N 1
ATOM 2198 C CA . GLN A 1 285 ? -19.045 5.389 27.075 1.00 75.00 285 GLN A CA 1
ATOM 2199 C C . GLN A 1 285 ? -19.410 5.232 28.553 1.00 75.00 285 GLN A C 1
ATOM 2201 O O . GLN A 1 285 ? -19.636 6.235 29.233 1.00 75.00 285 GLN A O 1
ATOM 2206 N N . TYR A 1 286 ? -19.435 3.998 29.064 1.00 74.38 286 TYR A N 1
ATOM 2207 C CA . TYR A 1 286 ? -19.692 3.741 30.481 1.00 74.38 286 TYR A CA 1
ATOM 2208 C C . TYR A 1 286 ? -18.621 4.374 31.377 1.00 74.38 286 TYR A C 1
ATOM 2210 O O . TYR A 1 286 ? -18.974 5.072 32.330 1.00 74.38 286 TYR A O 1
ATOM 2218 N N . GLU A 1 287 ? -17.338 4.209 31.040 1.00 74.50 287 GLU A N 1
ATOM 2219 C CA . GLU A 1 287 ? -16.223 4.826 31.776 1.00 74.50 287 GLU A CA 1
ATOM 2220 C C . GLU A 1 287 ? -16.261 6.358 31.738 1.00 74.50 287 GLU A C 1
ATOM 2222 O O . GLU A 1 287 ? -15.980 6.996 32.744 1.00 74.50 287 GLU A O 1
ATOM 2227 N N . ALA A 1 288 ? -16.642 6.961 30.608 1.00 66.56 288 ALA A N 1
ATOM 2228 C CA . ALA A 1 288 ? -16.737 8.418 30.487 1.00 66.56 288 ALA A CA 1
ATOM 2229 C C . ALA A 1 288 ? -17.931 9.028 31.253 1.00 66.56 288 ALA A C 1
ATOM 2231 O O . ALA A 1 288 ? -17.961 10.237 31.484 1.00 66.56 288 ALA A O 1
ATOM 2232 N N . SER A 1 289 ? -18.931 8.211 31.600 1.00 66.00 289 SER A N 1
ATOM 2233 C CA . SER A 1 289 ? -20.149 8.625 32.317 1.00 66.00 289 SER A CA 1
ATOM 2234 C C . SER A 1 289 ? -20.118 8.367 33.830 1.00 66.00 289 SER A C 1
ATOM 2236 O O . SER A 1 289 ? -21.052 8.775 34.524 1.00 66.00 289 SER A O 1
ATOM 2238 N N . SER A 1 290 ? -19.076 7.686 34.320 1.00 52.66 290 SER A N 1
ATOM 2239 C CA . SER A 1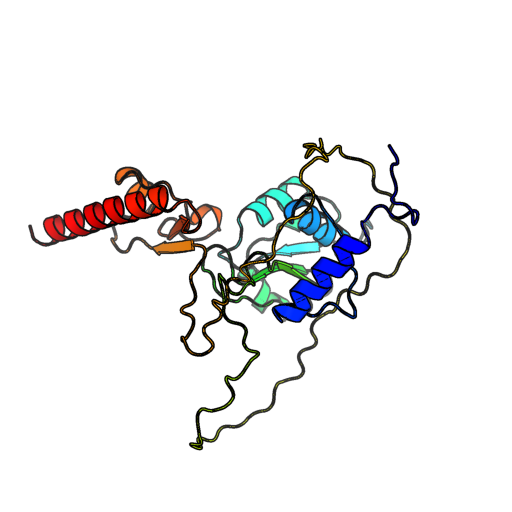 290 ? -18.874 7.323 35.732 1.00 52.66 290 SER A CA 1
ATOM 2240 C C . SER A 1 290 ? -17.895 8.272 36.417 1.00 52.66 290 SER A C 1
ATOM 2242 O O . SER A 1 290 ? -18.101 8.540 37.622 1.00 52.66 290 SER A O 1
#